Protein AF-A0AAV3PQD2-F1 (afdb_monomer_lite)

Secondary structure (DSSP, 8-state):
-HHHHHHHHHHHHHHHHHHHT---------S--TTTHHHHHHHHHHHHHHHHHHHHS-----GGGS-HHHHHHHHHHHHHHHHHHS-GGG-TT-TTHHHHHHHHHHHHHHHHSHHHHHHHHHHHHHHHHHHHHHHHHHHHHHHHHHHHHHHHHHHHHHHHHHHHHHHHHHHHHHHHHHHHHHHHTTTTTS------------------------THHHHHHHHHHHHHHHHHHHTT-

pLDDT: mean 72.26, std 17.94, range [28.7, 96.69]

Structure (mmCIF, N/CA/C/O backbone):
data_AF-A0AAV3PQD2-F1
#
_entry.id   AF-A0AAV3PQD2-F1
#
loop_
_atom_site.group_PDB
_atom_site.id
_atom_site.type_symbol
_atom_site.label_atom_id
_atom_site.label_alt_id
_atom_site.label_comp_id
_atom_site.label_asym_id
_atom_site.label_entity_id
_atom_site.label_seq_id
_atom_site.pdbx_PDB_ins_code
_atom_site.Cartn_x
_atom_site.Cartn_y
_atom_site.Cartn_z
_atom_site.occupancy
_atom_site.B_iso_or_equiv
_atom_site.auth_seq_id
_atom_site.auth_comp_id
_atom_site.auth_asym_id
_atom_site.auth_atom_id
_atom_site.pdbx_PDB_model_num
ATOM 1 N N . MET A 1 1 ? 13.365 30.297 -15.899 1.00 56.44 1 MET A N 1
ATOM 2 C CA . MET A 1 1 ? 12.906 30.822 -14.592 1.00 56.44 1 MET A CA 1
ATOM 3 C C . MET A 1 1 ? 13.585 32.139 -14.231 1.00 56.44 1 MET A C 1
ATOM 5 O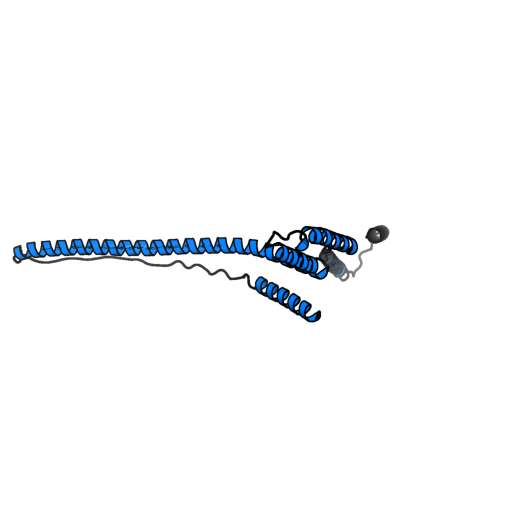 O . MET A 1 1 ? 12.873 33.121 -14.111 1.00 56.44 1 MET A O 1
ATOM 9 N N . PHE A 1 2 ? 14.922 32.224 -14.178 1.00 53.72 2 PHE A N 1
ATOM 10 C CA . PHE A 1 2 ? 15.634 33.485 -13.884 1.00 53.72 2 PHE A CA 1
ATOM 11 C C . PHE A 1 2 ? 15.267 34.664 -14.801 1.00 53.72 2 PHE A C 1
ATOM 13 O O . PHE A 1 2 ? 14.976 35.742 -14.301 1.00 53.72 2 PHE A O 1
ATOM 20 N N . PHE A 1 3 ? 15.185 34.457 -16.120 1.00 57.91 3 PHE A N 1
ATOM 21 C CA . PHE A 1 3 ? 14.785 35.520 -17.055 1.00 57.91 3 PHE A CA 1
ATOM 22 C C . PHE A 1 3 ? 13.376 36.072 -16.787 1.00 57.91 3 PHE A C 1
ATOM 24 O O . PHE A 1 3 ? 13.165 37.274 -16.886 1.00 57.91 3 PHE A O 1
ATOM 31 N N . GLN A 1 4 ? 12.432 35.219 -16.381 1.00 62.31 4 GLN A N 1
ATOM 32 C CA . GLN A 1 4 ? 11.058 35.640 -16.096 1.00 62.31 4 GLN A CA 1
ATOM 33 C C . GLN A 1 4 ? 10.975 36.458 -14.801 1.00 62.31 4 GLN A C 1
ATOM 35 O O . GLN A 1 4 ? 10.259 37.451 -14.744 1.00 62.31 4 GLN A O 1
ATOM 40 N N . ILE A 1 5 ? 11.754 36.069 -13.785 1.00 72.44 5 ILE A N 1
ATOM 41 C CA . ILE A 1 5 ? 11.857 36.792 -12.510 1.00 72.44 5 ILE A CA 1
ATOM 42 C C . ILE A 1 5 ? 12.497 38.164 -12.735 1.00 72.44 5 ILE A C 1
ATOM 44 O O . ILE A 1 5 ? 12.017 39.159 -12.204 1.00 72.44 5 ILE A O 1
ATOM 48 N N . VAL A 1 6 ? 13.539 38.238 -13.565 1.00 74.12 6 VAL A N 1
ATOM 49 C CA . VAL A 1 6 ? 14.201 39.505 -13.903 1.00 74.12 6 VAL A CA 1
ATOM 50 C C . VAL A 1 6 ? 13.244 40.440 -14.646 1.00 74.12 6 VAL A C 1
ATOM 52 O O . VAL A 1 6 ? 13.145 41.605 -14.280 1.00 74.12 6 VAL A O 1
ATOM 55 N N . LEU A 1 7 ? 12.475 39.938 -15.618 1.00 72.75 7 LEU A N 1
ATOM 56 C CA . LEU A 1 7 ? 11.465 40.740 -16.321 1.00 72.75 7 LEU A CA 1
ATOM 57 C C . LEU A 1 7 ? 10.339 41.219 -15.387 1.00 72.75 7 LEU A C 1
ATOM 59 O O . LEU A 1 7 ? 9.897 42.360 -15.502 1.00 72.75 7 LEU A O 1
ATOM 63 N N . TYR A 1 8 ? 9.918 40.386 -14.430 1.00 81.56 8 TYR A N 1
ATOM 64 C CA . TYR A 1 8 ? 8.916 40.758 -13.428 1.00 81.56 8 TYR A CA 1
ATOM 65 C C . TYR A 1 8 ? 9.428 41.841 -12.469 1.00 81.56 8 TYR A C 1
ATOM 67 O O . TYR A 1 8 ? 8.722 42.808 -12.199 1.00 81.56 8 TYR A O 1
ATOM 75 N N . LEU A 1 9 ? 10.676 41.727 -12.001 1.00 79.50 9 LEU A N 1
ATOM 76 C CA . LEU A 1 9 ? 11.299 42.736 -11.143 1.00 79.50 9 LEU A CA 1
ATOM 77 C C . LEU A 1 9 ? 11.510 44.064 -11.879 1.00 79.50 9 LEU A C 1
ATOM 79 O O . LEU A 1 9 ? 11.276 45.115 -11.292 1.00 79.50 9 LEU A O 1
ATOM 83 N N . ILE A 1 10 ? 11.888 44.026 -13.161 1.00 78.44 10 ILE A N 1
ATOM 84 C CA . ILE A 1 10 ? 12.008 45.232 -13.993 1.00 78.44 10 ILE A CA 1
ATOM 85 C C . ILE A 1 10 ? 10.647 45.927 -14.114 1.00 78.44 10 ILE A C 1
ATOM 87 O O . ILE A 1 10 ? 10.552 47.118 -13.832 1.00 78.44 10 ILE A O 1
ATOM 91 N N . SER A 1 11 ? 9.586 45.180 -14.436 1.00 81.69 11 SER A N 1
ATOM 92 C CA . SER A 1 11 ? 8.232 45.734 -14.563 1.00 81.69 11 SER A CA 1
ATOM 93 C C . SER A 1 11 ? 7.685 46.281 -13.235 1.00 81.69 11 SER A C 1
ATOM 95 O O . SER A 1 11 ? 7.037 47.326 -13.214 1.00 81.69 11 SER A O 1
ATOM 97 N N . LEU A 1 12 ? 7.993 45.626 -12.108 1.00 85.44 12 LEU A N 1
ATOM 98 C CA . LEU A 1 12 ? 7.600 46.082 -10.772 1.00 85.44 12 LEU A CA 1
ATOM 99 C C . LEU A 1 12 ? 8.305 47.390 -10.381 1.00 85.44 12 LEU A C 1
ATOM 101 O O . LEU A 1 12 ? 7.679 48.282 -9.812 1.00 85.44 12 LEU A O 1
ATOM 105 N N . VAL A 1 13 ? 9.592 47.526 -10.713 1.00 84.25 13 VAL A N 1
ATOM 106 C CA . VAL A 1 13 ? 10.350 48.768 -10.499 1.00 84.25 13 VAL A CA 1
ATOM 107 C C . VAL A 1 13 ? 9.799 49.897 -11.375 1.00 84.25 13 VAL A C 1
ATOM 109 O O . VAL A 1 13 ? 9.633 51.014 -10.889 1.00 84.25 13 VAL A O 1
ATOM 112 N N . GLU A 1 14 ? 9.439 49.608 -12.627 1.00 84.56 14 GLU A N 1
ATOM 113 C CA . GLU A 1 14 ? 8.806 50.569 -13.540 1.00 84.56 14 GLU A CA 1
ATOM 114 C C . GLU A 1 14 ? 7.453 51.065 -13.008 1.00 84.56 14 GLU A C 1
ATOM 116 O O . GLU A 1 14 ? 7.169 52.263 -13.043 1.00 84.56 14 GLU A O 1
ATOM 121 N N . LEU A 1 15 ? 6.651 50.168 -12.426 1.00 82.75 15 LEU A N 1
ATOM 122 C CA . LEU A 1 15 ? 5.374 50.508 -11.800 1.00 82.75 15 LEU A CA 1
ATOM 123 C C . LEU A 1 15 ? 5.553 51.385 -10.549 1.00 82.75 15 LEU A C 1
ATOM 125 O O . LEU A 1 15 ? 4.803 52.340 -10.358 1.00 82.75 15 LEU A O 1
ATOM 129 N N . ILE A 1 16 ? 6.555 51.100 -9.711 1.00 79.56 16 ILE A N 1
ATOM 130 C CA . ILE A 1 16 ? 6.868 51.902 -8.514 1.00 79.56 16 ILE A CA 1
ATOM 131 C C . ILE A 1 16 ? 7.339 53.310 -8.905 1.00 79.56 16 ILE A C 1
ATOM 133 O O . ILE A 1 16 ? 6.947 54.290 -8.265 1.00 79.56 16 ILE A O 1
ATOM 137 N N . LEU A 1 17 ? 8.136 53.432 -9.970 1.00 78.06 17 LEU A N 1
ATOM 138 C CA . LEU A 1 17 ? 8.574 54.726 -10.499 1.00 78.06 17 LEU A CA 1
ATOM 139 C C . LEU A 1 17 ? 7.401 55.523 -11.088 1.00 78.06 17 LEU A C 1
ATOM 141 O O . LEU A 1 17 ? 7.272 56.708 -10.792 1.00 78.06 17 LEU A O 1
ATOM 145 N N . LEU A 1 18 ? 6.491 54.869 -11.816 1.00 79.06 18 LEU A N 1
ATOM 146 C CA . LEU A 1 18 ? 5.250 55.479 -12.313 1.00 79.06 18 LEU A CA 1
ATOM 147 C C . LEU A 1 18 ? 4.332 55.966 -11.183 1.00 79.06 18 LEU A C 1
ATOM 149 O O . LEU A 1 18 ? 3.770 57.056 -11.274 1.00 79.06 18 LEU A O 1
ATOM 153 N N . LEU A 1 19 ? 4.209 55.194 -10.101 1.00 74.25 19 LEU A N 1
ATOM 154 C CA . LEU A 1 19 ? 3.443 55.584 -8.913 1.00 74.25 19 LEU A CA 1
ATOM 155 C C . LEU A 1 19 ? 4.103 56.734 -8.144 1.00 74.25 19 LEU A C 1
ATOM 157 O O . LEU A 1 19 ? 3.402 57.558 -7.565 1.00 74.25 19 LEU A O 1
ATOM 161 N N . SER A 1 20 ? 5.435 56.823 -8.177 1.00 73.94 20 SER A N 1
ATOM 162 C CA . SER A 1 20 ? 6.192 57.916 -7.553 1.00 73.94 20 SER A CA 1
ATOM 163 C C . SER A 1 20 ? 6.108 59.222 -8.353 1.00 73.94 20 SER A C 1
ATOM 165 O O . SER A 1 20 ? 6.226 60.293 -7.770 1.00 73.94 20 SER A O 1
ATOM 167 N N . SER A 1 21 ? 5.875 59.151 -9.670 1.00 69.50 21 SER A N 1
ATOM 168 C CA . SER A 1 21 ? 5.603 60.317 -10.529 1.00 69.50 21 SER A CA 1
ATOM 169 C C . SER A 1 21 ? 4.146 60.791 -10.484 1.00 69.50 21 SER A C 1
ATOM 171 O O . SER A 1 21 ? 3.825 61.828 -11.065 1.00 69.50 21 SER A O 1
ATOM 173 N N . LEU A 1 22 ? 3.256 60.067 -9.797 1.00 62.12 22 LEU A N 1
ATOM 174 C CA . LEU A 1 22 ? 1.883 60.503 -9.569 1.00 62.12 22 LEU A CA 1
ATOM 175 C C . LEU A 1 22 ? 1.857 61.511 -8.406 1.00 62.12 22 LEU A C 1
ATOM 177 O O . LEU A 1 22 ? 1.413 61.218 -7.296 1.00 62.12 22 LEU A O 1
ATOM 181 N N . GLU A 1 23 ? 2.377 62.712 -8.651 1.00 54.12 23 GLU A N 1
ATOM 182 C CA . GLU A 1 23 ? 2.260 63.825 -7.714 1.00 54.12 23 GLU A CA 1
ATOM 183 C C . GLU A 1 23 ? 0.774 64.127 -7.466 1.00 54.12 23 GLU A C 1
ATOM 185 O O . GLU A 1 23 ? 0.017 64.528 -8.355 1.00 54.12 23 GLU A O 1
ATOM 190 N N . PHE A 1 24 ? 0.348 63.901 -6.223 1.00 58.31 24 PHE A N 1
ATOM 191 C CA . PHE A 1 24 ? -0.981 64.211 -5.721 1.00 58.31 24 PHE A CA 1
ATOM 192 C C . PHE A 1 24 ? -1.139 65.735 -5.654 1.00 58.31 24 PHE A C 1
ATOM 194 O O . PHE A 1 24 ? -0.877 66.368 -4.631 1.00 58.31 24 PHE A O 1
ATOM 201 N N . THR A 1 25 ? -1.529 66.348 -6.771 1.00 46.97 25 THR A N 1
ATOM 202 C CA . THR A 1 25 ? -1.937 67.758 -6.779 1.00 46.97 25 THR A CA 1
ATOM 203 C C . THR A 1 25 ? -3.148 67.939 -5.850 1.00 46.97 25 THR A C 1
ATOM 205 O O . THR A 1 25 ? -4.051 67.094 -5.839 1.00 46.97 25 THR A O 1
ATOM 208 N N . PRO A 1 26 ? -3.201 69.003 -5.027 1.00 43.81 26 PRO A N 1
ATOM 209 C CA . PRO A 1 26 ? -4.305 69.202 -4.099 1.00 43.81 26 PRO A CA 1
ATOM 210 C C . PRO A 1 26 ? -5.558 69.602 -4.887 1.00 43.81 26 PRO A C 1
ATOM 212 O O . PRO A 1 26 ? -5.706 70.741 -5.326 1.00 43.81 26 PRO A O 1
ATOM 215 N N . TYR A 1 27 ? -6.463 68.644 -5.087 1.00 43.28 27 TYR A N 1
ATOM 216 C CA . TYR A 1 27 ? -7.743 68.871 -5.751 1.00 43.28 27 TYR A CA 1
ATOM 217 C C . TYR A 1 27 ? -8.776 69.467 -4.779 1.00 43.28 27 TYR A C 1
ATOM 219 O O . TYR A 1 27 ? -9.060 68.928 -3.709 1.00 43.28 27 TYR A O 1
ATOM 227 N N . ASN A 1 28 ? -9.324 70.604 -5.202 1.00 47.53 28 ASN A N 1
ATOM 228 C CA . ASN A 1 28 ? -10.331 71.443 -4.559 1.00 47.53 28 ASN A CA 1
ATOM 229 C C . ASN A 1 28 ? -11.705 70.724 -4.508 1.00 47.53 28 ASN A C 1
ATOM 231 O O . ASN A 1 28 ? -12.156 70.225 -5.542 1.00 47.53 28 ASN A O 1
ATOM 235 N N . PRO A 1 29 ? -12.390 70.620 -3.350 1.00 52.75 29 PRO A N 1
ATOM 236 C CA . PRO A 1 29 ? -13.576 69.782 -3.226 1.00 52.75 29 PRO A CA 1
ATOM 237 C C . PRO A 1 29 ? -14.839 70.515 -3.690 1.00 52.75 29 PRO A C 1
ATOM 239 O O . PRO A 1 29 ? -15.508 71.178 -2.902 1.00 52.75 29 PRO A O 1
ATOM 242 N N . VAL A 1 30 ? -15.234 70.322 -4.950 1.00 48.06 30 VAL A N 1
ATOM 243 C CA . VAL A 1 30 ? -16.611 70.592 -5.387 1.00 48.06 30 VAL A CA 1
ATOM 244 C C . VAL A 1 30 ? -17.153 69.375 -6.133 1.00 48.06 30 VAL A C 1
ATOM 246 O O . VAL A 1 30 ? -16.831 69.120 -7.284 1.00 48.06 30 VAL A O 1
ATOM 249 N N . SER A 1 31 ? -17.963 68.620 -5.385 1.00 50.72 31 SER A N 1
ATOM 250 C CA . SER A 1 31 ? -19.027 67.701 -5.807 1.00 50.72 31 SER A CA 1
ATOM 251 C C . SER A 1 31 ? -18.762 66.745 -6.982 1.00 50.72 31 SER A C 1
ATOM 253 O O . SER A 1 31 ? -18.757 67.147 -8.139 1.00 50.72 31 SER A O 1
ATOM 255 N N . THR A 1 32 ? -18.778 65.447 -6.634 1.00 48.75 32 THR A N 1
ATOM 256 C CA . THR A 1 32 ? -19.144 64.241 -7.423 1.00 48.75 32 THR A CA 1
ATOM 257 C C . THR A 1 32 ? -18.031 63.207 -7.665 1.00 48.75 32 THR A C 1
ATOM 259 O O . THR A 1 32 ? -17.618 62.942 -8.783 1.00 48.75 32 THR A O 1
ATOM 262 N N . THR A 1 33 ? -17.603 62.505 -6.607 1.00 45.41 33 THR A N 1
ATOM 263 C CA . THR A 1 33 ? -16.875 61.218 -6.728 1.00 45.41 33 THR A CA 1
ATOM 264 C C . THR A 1 33 ? -17.372 60.178 -5.717 1.00 45.41 33 THR A C 1
ATOM 266 O O . THR A 1 33 ? -16.603 59.476 -5.065 1.00 45.41 33 THR A O 1
ATOM 269 N N . SER A 1 34 ? -18.689 60.034 -5.575 1.00 48.66 34 SER A N 1
ATOM 270 C CA . SER A 1 34 ? -19.284 58.934 -4.797 1.00 48.66 34 SER A CA 1
ATOM 271 C C . SER A 1 34 ? -19.183 57.577 -5.516 1.00 48.66 34 SER A C 1
ATOM 273 O O . SER A 1 34 ? -19.322 56.546 -4.868 1.00 48.66 34 SER A O 1
ATOM 275 N N . SER A 1 35 ? -18.898 57.552 -6.828 1.00 49.16 35 SER A N 1
ATOM 276 C CA . SER A 1 35 ? -18.980 56.326 -7.643 1.00 49.16 35 SER A CA 1
ATOM 277 C C . SER A 1 35 ? -17.652 55.581 -7.871 1.00 49.16 35 SER A C 1
ATOM 279 O O . SER A 1 35 ? -17.678 54.398 -8.193 1.00 49.16 35 SER A O 1
ATOM 281 N N . LEU A 1 36 ? -16.486 56.217 -7.684 1.00 50.88 36 LEU A N 1
ATOM 282 C CA . LEU A 1 36 ? -15.174 55.582 -7.936 1.00 50.88 36 LEU A CA 1
ATOM 283 C C . LEU A 1 36 ? -14.575 54.878 -6.701 1.00 50.88 36 LEU A C 1
ATOM 285 O O . LEU A 1 36 ? -13.763 53.964 -6.839 1.00 50.88 36 LEU A O 1
ATOM 289 N N . LYS A 1 37 ? -14.997 55.255 -5.484 1.00 52.19 37 LYS A N 1
ATOM 290 C CA . LYS A 1 37 ? -14.484 54.671 -4.226 1.00 52.19 37 LYS A CA 1
ATOM 291 C C . LYS A 1 37 ? -14.918 53.218 -4.012 1.00 52.19 37 LYS A C 1
ATOM 293 O O . LYS A 1 37 ? -14.189 52.454 -3.386 1.00 52.19 37 LYS A O 1
ATOM 298 N N . LEU A 1 38 ? -16.061 52.821 -4.574 1.00 53.06 38 LEU A N 1
ATOM 299 C CA . LEU A 1 38 ? -16.546 51.439 -4.509 1.00 53.06 38 LEU A CA 1
ATOM 300 C C . LEU A 1 38 ? -15.800 50.519 -5.492 1.00 53.06 38 LEU A C 1
ATOM 302 O O . LEU A 1 38 ? -15.640 49.328 -5.225 1.00 53.06 38 LEU A O 1
ATOM 306 N N . HIS A 1 39 ? -15.281 51.078 -6.591 1.00 58.12 39 HIS A N 1
ATOM 307 C CA . HIS A 1 39 ? -14.505 50.332 -7.580 1.00 58.12 39 HIS A CA 1
ATOM 308 C C . HIS A 1 39 ? -13.098 49.996 -7.087 1.00 58.12 39 HIS A C 1
ATOM 310 O O . HIS A 1 39 ? -12.641 48.888 -7.312 1.00 58.12 39 HIS A O 1
ATOM 316 N N . HIS A 1 40 ? -12.410 50.887 -6.367 1.00 57.31 40 HIS A N 1
ATOM 317 C CA . HIS A 1 40 ? -11.038 50.585 -5.937 1.00 57.31 40 HIS A CA 1
ATOM 318 C C . HIS A 1 40 ? -10.980 49.452 -4.898 1.00 57.31 40 HIS A C 1
ATOM 320 O O . HIS A 1 40 ? -10.066 48.637 -4.937 1.00 57.31 40 HIS A O 1
ATOM 326 N N . SER A 1 41 ? -11.973 49.351 -4.004 1.00 65.50 41 SER A N 1
ATOM 327 C CA . SER A 1 41 ? -12.068 48.245 -3.037 1.00 65.50 41 SER A CA 1
ATOM 328 C C . SER A 1 41 ? -12.494 46.930 -3.695 1.00 65.50 41 SER A C 1
ATOM 330 O O . SER A 1 41 ? -11.914 45.891 -3.400 1.00 65.50 41 SER A O 1
ATOM 332 N N . THR A 1 42 ? -13.452 46.955 -4.627 1.00 72.69 42 THR A N 1
ATOM 333 C CA . THR A 1 42 ? -13.863 45.748 -5.367 1.00 72.69 42 THR A CA 1
ATOM 334 C C . THR A 1 42 ? -12.781 45.262 -6.325 1.00 72.69 42 THR A C 1
ATOM 336 O O . THR A 1 42 ? -12.549 44.061 -6.395 1.00 72.69 42 THR A O 1
ATOM 339 N N . LEU A 1 43 ? -12.067 46.166 -6.999 1.00 75.31 43 LEU A N 1
ATOM 340 C CA . LEU A 1 43 ? -10.912 45.840 -7.834 1.00 75.31 43 LEU A CA 1
ATOM 341 C C . LEU A 1 43 ? -9.733 45.346 -6.997 1.00 75.31 43 LEU A C 1
ATOM 343 O O . LEU A 1 43 ? -9.087 44.392 -7.404 1.00 75.31 43 LEU A O 1
ATOM 347 N N . PHE A 1 44 ? -9.479 45.925 -5.819 1.00 74.81 44 PHE A N 1
ATOM 348 C CA . PHE A 1 44 ? -8.457 45.426 -4.896 1.00 74.81 44 PHE A CA 1
ATOM 349 C C . PHE A 1 44 ? -8.806 44.033 -4.369 1.00 74.81 44 PHE A C 1
ATOM 351 O O . PHE A 1 44 ? -7.952 43.158 -4.374 1.00 74.81 44 PHE A O 1
ATOM 358 N N . ASN A 1 45 ? -10.065 43.787 -4.003 1.00 72.00 45 ASN A N 1
ATOM 359 C CA . ASN A 1 45 ? -10.526 42.469 -3.568 1.00 72.00 45 ASN A CA 1
ATOM 360 C C . ASN A 1 45 ? -10.524 41.450 -4.717 1.00 72.00 45 ASN A C 1
ATOM 362 O O . ASN A 1 45 ? -10.166 40.301 -4.494 1.00 72.00 45 ASN A O 1
ATOM 366 N N . MET A 1 46 ? -10.868 41.857 -5.944 1.00 78.81 46 MET A N 1
ATOM 367 C CA . MET A 1 46 ? -10.761 41.018 -7.146 1.00 78.81 46 MET A CA 1
ATOM 368 C C . MET A 1 46 ? -9.307 40.721 -7.508 1.00 78.81 46 MET A C 1
ATOM 370 O O . MET A 1 46 ? -8.988 39.593 -7.864 1.00 78.81 46 MET A O 1
ATOM 374 N N . LEU A 1 47 ? -8.416 41.706 -7.394 1.00 80.19 47 LEU A N 1
ATOM 375 C CA . LEU A 1 47 ? -6.987 41.540 -7.638 1.00 80.19 47 LEU A CA 1
ATOM 376 C C . LEU A 1 47 ? -6.353 40.660 -6.557 1.00 80.19 47 LEU A C 1
ATOM 378 O O . LEU A 1 47 ? -5.573 39.777 -6.878 1.00 80.19 47 LEU A O 1
ATOM 382 N N . PHE A 1 48 ? -6.737 40.839 -5.294 1.00 78.50 48 PHE A N 1
ATOM 383 C CA . PHE A 1 48 ? -6.315 40.000 -4.176 1.00 78.50 48 PHE A CA 1
ATOM 384 C C . PHE A 1 48 ? -6.867 38.571 -4.299 1.00 78.50 48 PHE A C 1
ATOM 386 O O . PHE A 1 48 ? -6.141 37.608 -4.076 1.00 78.50 48 PHE A O 1
ATOM 393 N N . ALA A 1 49 ? -8.118 38.406 -4.738 1.00 79.31 49 ALA A N 1
ATOM 394 C CA . ALA A 1 49 ? -8.696 37.102 -5.060 1.00 79.31 49 ALA A CA 1
ATOM 395 C C . ALA A 1 49 ? -7.962 36.432 -6.233 1.00 79.31 49 ALA A C 1
ATOM 397 O O . ALA A 1 49 ? -7.654 35.250 -6.174 1.00 79.31 49 ALA A O 1
ATOM 398 N N . LEU A 1 50 ? -7.613 37.178 -7.283 1.00 78.38 50 LEU A N 1
ATOM 399 C CA . LEU A 1 50 ? -6.838 36.643 -8.404 1.00 78.38 50 LEU A CA 1
ATOM 400 C C . LEU A 1 50 ? -5.400 36.292 -8.004 1.00 78.38 50 LEU A C 1
ATOM 402 O O . LEU A 1 50 ? -4.900 35.263 -8.443 1.00 78.38 50 LEU A O 1
ATOM 406 N N . MET A 1 51 ? -4.757 37.087 -7.145 1.00 75.75 51 MET A N 1
ATOM 407 C CA . MET A 1 51 ? -3.417 36.791 -6.626 1.00 75.75 51 MET A CA 1
ATOM 408 C C . MET A 1 51 ? -3.421 35.581 -5.688 1.00 75.75 51 MET A C 1
ATOM 410 O O . MET A 1 51 ? -2.561 34.721 -5.814 1.00 75.75 51 MET A O 1
ATOM 414 N N . THR A 1 52 ? -4.435 35.435 -4.830 1.00 73.88 52 THR A N 1
ATOM 415 C CA . THR A 1 52 ? -4.597 34.231 -3.992 1.00 73.88 52 THR A CA 1
ATOM 416 C C . THR A 1 52 ? -4.926 32.985 -4.815 1.00 73.88 52 THR A C 1
ATOM 418 O O . THR A 1 52 ? -4.441 31.903 -4.497 1.00 73.88 52 THR A O 1
ATOM 421 N N . ILE A 1 53 ? -5.689 33.116 -5.908 1.00 72.81 53 ILE A N 1
ATOM 422 C CA . ILE A 1 53 ? -5.920 32.017 -6.856 1.00 72.81 53 ILE A CA 1
ATOM 423 C C . ILE A 1 53 ? -4.620 31.649 -7.592 1.00 72.81 53 ILE A C 1
ATOM 425 O O . ILE A 1 53 ? -4.335 30.463 -7.738 1.00 72.81 53 ILE A O 1
ATOM 429 N N . LEU A 1 54 ? -3.808 32.625 -8.011 1.00 68.50 54 LEU A N 1
ATOM 430 C CA . LEU A 1 54 ? -2.509 32.382 -8.653 1.00 68.50 54 LEU A CA 1
ATOM 431 C C . LEU A 1 54 ? -1.493 31.738 -7.697 1.00 68.50 54 LEU A C 1
ATOM 433 O O . LEU A 1 54 ? -0.792 30.821 -8.116 1.00 68.50 54 LEU A O 1
ATOM 437 N N . ASP A 1 55 ? -1.474 32.131 -6.422 1.00 65.00 55 ASP A N 1
ATOM 438 C CA . ASP A 1 55 ? -0.674 31.469 -5.380 1.00 65.00 55 ASP A CA 1
ATOM 439 C C . ASP A 1 55 ? -1.200 30.054 -5.060 1.00 65.00 55 ASP A C 1
ATOM 441 O O . ASP A 1 55 ? -0.424 29.162 -4.730 1.00 65.00 55 ASP A O 1
ATOM 445 N N . SER A 1 56 ? -2.513 29.807 -5.200 1.00 62.56 56 SER A N 1
ATOM 446 C CA . SER A 1 56 ? -3.115 28.471 -5.032 1.00 62.56 56 SER A CA 1
ATOM 447 C C . SER A 1 56 ? -2.866 27.522 -6.209 1.00 62.56 56 SER A C 1
ATOM 449 O O . SER A 1 56 ? -3.057 26.312 -6.076 1.00 62.56 56 SER A O 1
ATOM 451 N N . MET A 1 57 ? -2.377 28.040 -7.341 1.00 58.38 57 MET A N 1
ATOM 452 C CA . MET A 1 57 ? -1.768 27.241 -8.409 1.00 58.38 57 MET A CA 1
ATOM 453 C C . MET A 1 57 ? -0.311 26.911 -8.070 1.00 58.38 57 MET A C 1
ATOM 455 O O . MET A 1 57 ? 0.567 26.939 -8.937 1.00 58.38 57 MET A O 1
ATOM 459 N N . ASP A 1 58 ? -0.077 26.605 -6.795 1.00 54.66 58 ASP A N 1
ATOM 460 C CA . ASP A 1 58 ? 1.173 26.113 -6.262 1.00 54.66 58 ASP A CA 1
ATOM 461 C C . ASP A 1 58 ? 1.612 24.960 -7.157 1.00 54.66 58 ASP A C 1
ATOM 463 O O . ASP A 1 58 ? 0.901 23.962 -7.343 1.00 54.66 58 ASP A O 1
ATOM 467 N N . SER A 1 59 ? 2.741 25.165 -7.831 1.00 58.81 59 SER A N 1
ATOM 468 C CA . SER A 1 59 ? 3.281 24.160 -8.717 1.00 58.81 59 SER A CA 1
ATOM 469 C C . SER A 1 59 ? 3.489 22.921 -7.861 1.00 58.81 59 SER A C 1
ATOM 471 O O . SER A 1 59 ? 4.339 22.921 -6.967 1.00 58.81 59 SER A O 1
ATOM 473 N N . GLU A 1 60 ? 2.733 21.856 -8.132 1.00 57.34 60 GLU A N 1
ATOM 474 C CA . GLU A 1 60 ? 3.193 20.514 -7.820 1.00 57.34 60 GLU A CA 1
ATOM 475 C C . GLU A 1 60 ? 4.527 20.423 -8.555 1.00 57.34 60 GLU A C 1
ATOM 477 O O . GLU A 1 60 ? 4.559 20.243 -9.774 1.00 57.34 60 GLU A O 1
ATOM 482 N N . VAL A 1 61 ? 5.622 20.711 -7.842 1.00 56.84 61 VAL A N 1
ATOM 483 C CA . VAL A 1 61 ? 6.975 20.591 -8.361 1.00 56.84 61 VAL A CA 1
ATOM 484 C C . VAL A 1 61 ? 7.034 19.157 -8.828 1.00 56.84 61 VAL A C 1
ATOM 486 O O . VAL A 1 61 ? 7.052 18.233 -8.016 1.00 56.84 61 VAL A O 1
ATOM 489 N N . ASP A 1 62 ? 6.938 18.948 -10.136 1.00 58.66 62 ASP A N 1
ATOM 490 C CA . ASP A 1 62 ? 7.057 17.621 -10.692 1.00 58.66 62 ASP A CA 1
ATOM 491 C C . ASP A 1 62 ? 8.508 17.243 -10.421 1.00 58.66 62 ASP A C 1
ATOM 493 O O . ASP A 1 62 ? 9.430 17.712 -11.085 1.00 58.66 62 ASP A O 1
ATOM 497 N N . HIS A 1 63 ? 8.729 16.454 -9.369 1.00 60.84 63 HIS A N 1
ATOM 498 C CA . HIS A 1 63 ? 10.060 16.028 -8.940 1.00 60.84 63 HIS A CA 1
ATOM 499 C C . HIS A 1 63 ? 10.762 15.244 -10.071 1.00 60.84 63 HIS A C 1
ATOM 501 O O . HIS A 1 63 ? 11.975 15.051 -10.049 1.00 60.84 63 HIS A O 1
ATOM 507 N N . TYR A 1 64 ? 10.005 14.856 -11.106 1.00 61.34 64 TYR A N 1
ATOM 508 C CA . TYR A 1 64 ? 10.469 14.292 -12.365 1.00 61.34 64 TYR A CA 1
ATOM 509 C C . TYR A 1 64 ? 10.869 15.328 -13.437 1.00 61.34 64 TYR A C 1
ATOM 511 O O . TYR A 1 64 ? 11.111 14.948 -14.576 1.00 61.34 64 TYR A O 1
ATOM 519 N N . LEU A 1 65 ? 10.969 16.626 -13.128 1.00 62.16 65 LEU A N 1
ATOM 520 C CA . LEU A 1 65 ? 11.524 17.647 -14.039 1.00 62.16 65 LEU A CA 1
ATOM 521 C C . LEU A 1 65 ? 13.057 17.592 -14.138 1.00 62.16 65 LEU A C 1
ATOM 523 O O . LEU A 1 65 ? 13.641 18.194 -15.042 1.00 62.16 65 LEU A O 1
ATOM 527 N N . VAL A 1 66 ? 13.723 16.846 -13.248 1.00 61.62 66 VAL A N 1
ATOM 528 C CA . VAL A 1 66 ? 15.123 16.440 -13.427 1.00 61.62 66 VAL A CA 1
ATOM 529 C C . VAL A 1 66 ? 15.182 15.542 -14.660 1.00 61.62 66 VAL A C 1
ATOM 531 O O . VAL A 1 66 ? 14.780 14.388 -14.576 1.00 61.62 66 VAL A O 1
ATOM 534 N N . SER A 1 67 ? 15.634 16.111 -15.788 1.00 70.44 67 SER A N 1
ATOM 535 C CA . SER A 1 67 ? 15.800 15.503 -17.120 1.00 70.44 67 SER A CA 1
ATOM 536 C C . SER A 1 67 ? 15.326 14.046 -17.188 1.00 70.44 67 SER A C 1
ATOM 538 O O . SER A 1 67 ? 16.072 13.135 -16.824 1.00 70.44 67 SER A O 1
ATOM 540 N N . ASP A 1 68 ? 14.085 13.822 -17.641 1.00 72.81 68 ASP A N 1
ATOM 541 C CA . ASP A 1 68 ? 13.441 12.496 -17.722 1.00 72.81 68 ASP A CA 1
ATOM 542 C C . ASP A 1 68 ? 14.359 11.427 -18.358 1.00 72.81 68 ASP A C 1
ATOM 544 O O . ASP A 1 68 ? 14.309 10.242 -18.014 1.00 72.81 68 ASP A O 1
ATOM 548 N N . LEU A 1 69 ? 15.256 11.864 -19.247 1.00 77.38 69 LEU A N 1
ATOM 549 C CA . LEU A 1 69 ? 16.273 11.047 -19.895 1.00 77.38 69 LEU A CA 1
ATOM 550 C C . LEU A 1 69 ? 17.328 10.492 -18.922 1.00 77.38 69 LEU A C 1
ATOM 552 O O . LEU A 1 69 ? 17.699 9.323 -19.023 1.00 77.38 69 LEU A O 1
ATOM 556 N N . ALA A 1 70 ? 17.796 11.297 -17.967 1.00 84.38 70 ALA A N 1
ATOM 557 C CA . ALA A 1 70 ? 18.776 10.882 -16.965 1.00 84.38 70 ALA A CA 1
ATOM 558 C C . ALA A 1 70 ? 18.187 9.828 -16.016 1.00 84.38 70 ALA A C 1
ATOM 560 O O . ALA A 1 70 ? 18.828 8.815 -15.731 1.00 84.38 70 ALA A O 1
ATOM 561 N N . VAL A 1 71 ? 16.934 10.017 -15.592 1.00 87.38 71 VAL A N 1
ATOM 562 C CA . VAL A 1 71 ? 16.234 9.059 -14.725 1.00 87.38 71 VAL A CA 1
ATOM 563 C C . VAL A 1 71 ? 15.951 7.752 -15.470 1.00 87.38 71 VAL A C 1
ATOM 565 O O . VAL A 1 71 ? 16.158 6.668 -14.927 1.00 87.38 71 VAL A O 1
ATOM 568 N N . TYR A 1 72 ? 15.543 7.828 -16.739 1.00 88.44 72 TYR A N 1
ATOM 569 C CA . TYR A 1 72 ? 15.355 6.648 -17.584 1.00 88.44 72 TYR A CA 1
ATOM 570 C C . TYR A 1 72 ? 16.657 5.855 -17.792 1.00 88.44 72 TYR A C 1
ATOM 572 O O . TYR A 1 72 ? 16.667 4.624 -17.670 1.00 88.44 72 TYR A O 1
ATOM 580 N N . ALA A 1 73 ? 17.763 6.549 -18.076 1.00 90.56 73 ALA A N 1
ATOM 581 C CA . ALA A 1 73 ? 19.076 5.932 -18.240 1.00 90.56 73 ALA A CA 1
ATOM 582 C C . ALA A 1 73 ? 19.540 5.252 -16.944 1.00 90.56 73 ALA A C 1
ATOM 584 O O . ALA A 1 73 ? 19.987 4.104 -16.977 1.00 90.56 73 ALA A O 1
ATOM 585 N N . TYR A 1 74 ? 19.356 5.915 -15.799 1.00 92.81 74 TYR A N 1
ATOM 586 C CA . TYR A 1 74 ? 19.662 5.353 -14.486 1.00 92.81 74 TYR A CA 1
ATOM 587 C C . TYR A 1 74 ? 18.866 4.071 -14.208 1.00 92.81 74 TYR A C 1
ATOM 589 O O . TYR A 1 74 ? 19.455 3.046 -13.868 1.00 92.81 74 TYR A O 1
ATOM 597 N N . ILE A 1 75 ? 17.549 4.083 -14.434 1.00 92.88 75 ILE A N 1
ATOM 598 C CA . ILE A 1 75 ? 16.679 2.913 -14.218 1.00 92.88 75 ILE A CA 1
ATOM 599 C C . ILE A 1 75 ? 17.060 1.757 -15.142 1.00 92.88 75 ILE A C 1
ATOM 601 O O . ILE A 1 75 ? 17.112 0.608 -14.710 1.00 92.88 75 ILE A O 1
ATOM 605 N N . THR A 1 76 ? 17.373 2.047 -16.404 1.00 94.25 76 THR A N 1
ATOM 606 C CA . THR A 1 76 ? 17.787 1.022 -17.370 1.00 94.25 76 THR A CA 1
ATOM 607 C C . THR A 1 76 ? 19.130 0.401 -16.984 1.00 94.25 76 THR A C 1
ATOM 609 O O . THR A 1 76 ? 19.296 -0.815 -17.079 1.00 94.25 76 THR A O 1
ATOM 612 N N . ASN A 1 77 ? 20.081 1.204 -16.508 1.00 96.00 77 ASN A N 1
ATOM 613 C CA . ASN A 1 77 ? 21.373 0.707 -16.035 1.00 96.00 77 ASN A CA 1
ATOM 614 C C . ASN A 1 77 ? 21.231 -0.109 -14.742 1.00 96.00 77 ASN A C 1
ATOM 616 O O . ASN A 1 77 ? 21.804 -1.194 -14.643 1.00 96.00 77 ASN A O 1
ATOM 620 N N . ALA A 1 78 ? 20.415 0.356 -13.793 1.00 95.88 78 ALA A N 1
ATOM 621 C CA . ALA A 1 78 ? 20.106 -0.377 -12.568 1.00 95.88 78 ALA A CA 1
ATOM 622 C C . ALA A 1 78 ? 19.429 -1.725 -12.871 1.00 95.88 78 ALA A C 1
ATOM 624 O O . ALA A 1 78 ? 19.819 -2.750 -12.310 1.00 95.88 78 ALA A O 1
ATOM 625 N N . TYR A 1 79 ? 18.479 -1.746 -13.812 1.00 96.19 79 TYR A N 1
ATOM 626 C CA . TYR A 1 79 ? 17.846 -2.975 -14.287 1.00 96.19 79 TYR A CA 1
ATOM 627 C C . TYR A 1 79 ? 18.863 -3.931 -14.907 1.00 96.19 79 TYR A C 1
ATOM 629 O O . TYR A 1 79 ? 18.886 -5.097 -14.532 1.00 96.19 79 TYR A O 1
ATOM 637 N N . LYS A 1 80 ? 19.747 -3.454 -15.792 1.00 95.94 80 LYS A N 1
ATOM 638 C CA . LYS A 1 80 ? 20.797 -4.289 -16.399 1.00 95.94 80 LYS A CA 1
ATOM 639 C C . LYS A 1 80 ? 21.724 -4.899 -15.347 1.00 95.94 80 LYS A C 1
ATOM 641 O O . LYS A 1 80 ? 21.979 -6.099 -15.401 1.00 95.94 80 LYS A O 1
ATOM 646 N N . SER A 1 81 ? 22.177 -4.111 -14.367 1.00 96.69 81 SER A N 1
ATOM 647 C CA . SER A 1 81 ? 23.004 -4.620 -13.261 1.00 96.69 81 SER A CA 1
ATOM 648 C C . SER A 1 81 ? 22.270 -5.712 -12.484 1.00 96.69 81 SER A C 1
ATOM 650 O O . SER A 1 81 ? 22.785 -6.814 -12.307 1.00 96.69 81 SER A O 1
ATOM 652 N N . LYS A 1 82 ? 21.019 -5.447 -12.089 1.00 95.12 82 LYS A N 1
ATOM 653 C CA . LYS A 1 82 ? 20.216 -6.398 -11.312 1.00 95.12 82 LYS A CA 1
ATOM 654 C C . LYS A 1 82 ? 19.829 -7.640 -12.107 1.00 95.12 82 LYS A C 1
ATOM 656 O O . LYS A 1 82 ? 19.809 -8.727 -11.541 1.00 95.12 82 LYS A O 1
ATOM 661 N N . ALA A 1 83 ? 19.575 -7.507 -13.404 1.00 94.81 83 ALA A N 1
ATOM 662 C CA . ALA A 1 83 ? 19.274 -8.622 -14.289 1.00 94.81 83 ALA A CA 1
ATOM 663 C C . ALA A 1 83 ? 20.483 -9.551 -14.418 1.00 94.81 83 ALA A C 1
ATOM 665 O O . ALA A 1 83 ? 20.320 -10.763 -14.361 1.00 94.81 83 ALA A O 1
ATOM 666 N N . LEU A 1 84 ? 21.696 -8.996 -14.511 1.00 94.12 84 LEU A N 1
ATOM 667 C CA . LEU A 1 84 ? 22.931 -9.780 -14.523 1.00 94.12 84 LEU A CA 1
ATOM 668 C C . LEU A 1 84 ? 23.217 -10.467 -13.187 1.00 94.12 84 LEU A C 1
ATOM 670 O O . LEU A 1 84 ? 23.826 -11.534 -13.197 1.00 94.12 84 LEU A O 1
ATOM 674 N N . GLU A 1 85 ? 22.831 -9.863 -12.062 1.00 91.75 85 GLU A N 1
ATOM 675 C CA . GLU A 1 85 ? 22.980 -10.444 -10.723 1.00 91.75 85 GLU A CA 1
ATOM 676 C C . GLU A 1 85 ? 21.962 -11.559 -10.457 1.00 91.75 85 GLU A C 1
ATOM 678 O O . GLU A 1 85 ? 22.315 -12.564 -9.841 1.00 91.75 85 GLU A O 1
ATOM 683 N N . LEU A 1 86 ? 20.707 -11.364 -10.875 1.00 93.06 86 LEU A N 1
ATOM 684 C CA . LEU A 1 86 ? 19.554 -12.228 -10.584 1.00 93.06 86 LEU A CA 1
ATOM 685 C C . LEU A 1 86 ? 19.198 -13.182 -11.734 1.00 93.06 86 LEU A C 1
ATOM 687 O O . LEU A 1 86 ? 18.148 -13.818 -11.689 1.00 93.06 86 LEU A O 1
ATOM 691 N N . HIS A 1 87 ? 20.040 -13.285 -12.765 1.00 92.56 87 HIS A N 1
ATOM 692 C CA . HIS A 1 87 ? 19.765 -14.158 -13.901 1.00 92.56 87 HIS A CA 1
ATOM 693 C C . HIS A 1 87 ? 19.707 -15.632 -13.456 1.00 92.56 87 HIS A C 1
ATOM 695 O O . HIS A 1 87 ? 20.633 -16.083 -12.771 1.00 92.56 87 HIS A O 1
ATOM 701 N N . PRO A 1 88 ? 18.688 -16.408 -13.872 1.00 92.69 88 PRO A N 1
ATOM 702 C CA . PRO A 1 88 ? 18.549 -17.810 -13.470 1.00 92.69 88 PRO A CA 1
ATOM 703 C C . PRO A 1 88 ? 19.751 -18.677 -13.885 1.00 92.69 88 PRO A C 1
ATOM 705 O O . PRO A 1 88 ? 20.157 -19.544 -13.123 1.00 92.69 88 PRO A O 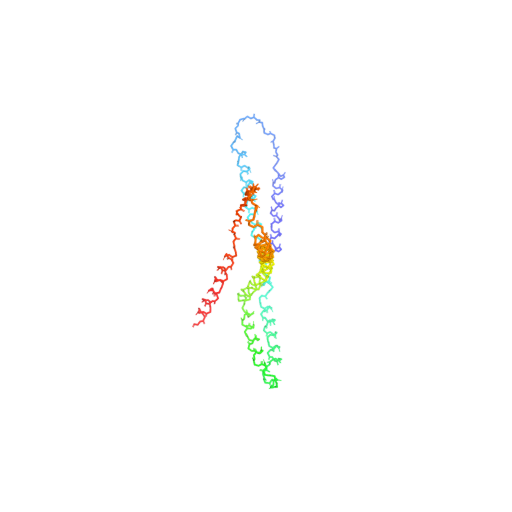1
ATOM 708 N N . ASP A 1 89 ? 20.391 -18.375 -15.022 1.00 93.25 89 ASP A N 1
ATOM 709 C CA . ASP A 1 89 ? 2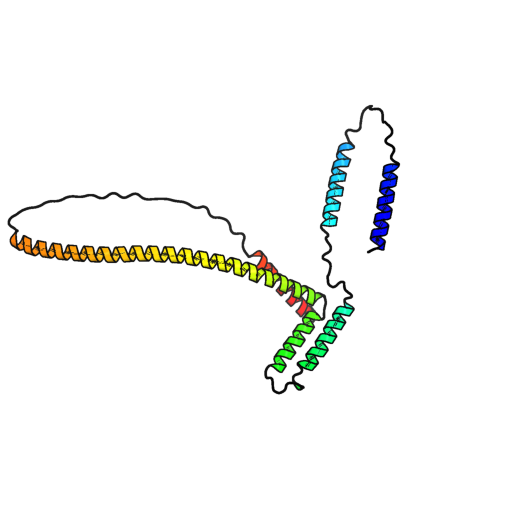1.608 -19.069 -15.500 1.00 93.25 89 ASP A CA 1
ATOM 710 C C . ASP A 1 89 ? 22.792 -18.979 -14.521 1.00 93.25 89 ASP A C 1
ATOM 712 O O . ASP A 1 89 ? 23.548 -19.927 -14.350 1.00 93.25 89 ASP A O 1
ATOM 716 N N . LYS A 1 90 ? 22.936 -17.852 -13.810 1.00 90.88 90 LYS A N 1
ATOM 717 C CA . LYS A 1 90 ? 24.025 -17.664 -12.837 1.00 90.88 90 LYS A CA 1
ATOM 718 C C . LYS A 1 90 ? 23.688 -18.197 -11.445 1.00 90.88 90 LYS A C 1
ATOM 720 O O . LYS A 1 90 ? 24.567 -18.248 -10.588 1.00 90.88 90 LYS A O 1
ATOM 725 N N . ARG A 1 91 ? 22.424 -18.556 -11.195 1.00 88.00 91 ARG A N 1
ATOM 726 C CA . ARG A 1 91 ? 21.928 -19.047 -9.899 1.00 88.00 91 ARG A CA 1
ATOM 727 C C . ARG A 1 91 ? 21.139 -20.354 -10.055 1.00 88.00 91 ARG A C 1
ATOM 729 O O . ARG A 1 91 ? 19.991 -20.413 -9.618 1.00 88.00 91 ARG A O 1
ATOM 736 N N . PRO A 1 92 ? 21.740 -21.417 -10.617 1.00 85.94 92 PRO A N 1
ATOM 737 C CA . PRO A 1 92 ? 21.039 -22.682 -10.842 1.00 85.94 92 PRO A CA 1
ATOM 738 C C . PRO A 1 92 ? 20.607 -23.382 -9.540 1.00 85.94 92 PRO A C 1
ATOM 740 O O . PRO A 1 92 ? 19.688 -24.191 -9.558 1.00 85.94 92 PRO A O 1
ATOM 743 N N . ASN A 1 93 ? 21.237 -23.053 -8.406 1.00 88.25 93 ASN A N 1
ATOM 744 C CA . ASN A 1 93 ? 20.964 -23.675 -7.105 1.00 88.25 93 ASN A CA 1
ATOM 745 C C . ASN A 1 93 ? 19.847 -22.982 -6.298 1.00 88.25 93 ASN A C 1
ATOM 747 O O . ASN A 1 93 ? 19.470 -23.489 -5.244 1.00 88.25 93 ASN A O 1
ATOM 751 N N . ASP A 1 94 ? 19.348 -21.818 -6.736 1.00 89.75 94 ASP A N 1
ATOM 752 C CA . ASP A 1 94 ? 18.303 -21.075 -6.019 1.00 89.75 94 ASP A CA 1
ATOM 753 C C . ASP A 1 94 ? 16.924 -21.324 -6.664 1.00 89.75 94 ASP A C 1
ATOM 755 O O . ASP A 1 94 ? 16.675 -20.846 -7.776 1.00 89.75 94 ASP A O 1
ATOM 759 N N . PRO A 1 95 ? 15.989 -22.012 -5.978 1.00 89.50 95 PRO A N 1
ATOM 760 C CA . PRO A 1 95 ? 14.650 -22.272 -6.510 1.00 89.50 95 PRO A CA 1
ATOM 761 C C . PRO A 1 95 ? 13.823 -20.989 -6.704 1.00 89.50 95 PRO A C 1
ATOM 763 O O . PRO A 1 95 ? 12.870 -20.981 -7.481 1.00 89.50 95 PRO A O 1
ATOM 766 N N . ASN A 1 96 ? 14.187 -19.884 -6.042 1.00 90.56 96 ASN A N 1
ATOM 767 C CA . ASN A 1 96 ? 13.498 -18.600 -6.167 1.00 90.56 96 ASN A CA 1
ATOM 768 C C . ASN A 1 96 ? 14.084 -17.696 -7.262 1.00 90.56 96 ASN A C 1
ATOM 770 O O . ASN A 1 96 ? 13.535 -16.617 -7.506 1.00 90.56 96 ASN A O 1
ATOM 774 N N . ALA A 1 97 ? 15.167 -18.097 -7.939 1.00 90.94 97 ALA A N 1
ATOM 775 C CA . ALA A 1 97 ? 15.846 -17.260 -8.932 1.00 90.94 97 ALA A CA 1
ATOM 776 C C . ALA A 1 97 ? 14.895 -16.792 -10.045 1.00 90.94 97 ALA A C 1
ATOM 778 O O . ALA A 1 97 ? 14.850 -15.605 -10.373 1.00 90.94 97 ALA A O 1
ATOM 779 N N . HIS A 1 98 ? 14.064 -17.702 -10.562 1.00 91.06 98 HIS A N 1
ATOM 780 C CA . HIS A 1 98 ? 13.085 -17.384 -11.599 1.00 91.06 98 HIS A CA 1
ATOM 781 C C . HIS A 1 98 ? 12.030 -16.376 -11.115 1.00 91.06 98 HIS A C 1
ATOM 783 O O . HIS A 1 98 ? 11.782 -15.370 -11.777 1.00 91.06 98 HIS A O 1
ATOM 789 N N . GLY A 1 99 ? 11.457 -16.591 -9.925 1.00 93.06 99 GLY A N 1
ATOM 790 C CA . GLY A 1 99 ? 10.452 -15.689 -9.352 1.00 93.06 99 GLY A CA 1
ATOM 791 C C . GLY A 1 99 ? 11.013 -14.300 -9.029 1.00 93.06 99 GLY A C 1
ATOM 792 O O . GLY A 1 99 ? 10.348 -13.287 -9.240 1.00 93.06 99 GLY A O 1
ATOM 793 N N . ASN A 1 100 ? 12.262 -14.226 -8.569 1.00 91.69 100 ASN A N 1
ATOM 794 C CA . ASN A 1 100 ? 12.943 -12.956 -8.321 1.00 91.69 100 ASN A CA 1
ATOM 795 C C . ASN A 1 100 ? 13.220 -12.191 -9.623 1.00 91.69 100 ASN A C 1
ATOM 797 O O . ASN A 1 100 ? 13.044 -10.972 -9.666 1.00 91.69 100 ASN A O 1
ATOM 801 N N . PHE A 1 101 ? 13.585 -12.895 -10.697 1.00 94.19 101 PHE A N 1
ATOM 802 C CA . PHE A 1 101 ? 13.782 -12.292 -12.013 1.00 94.19 101 PHE A CA 1
ATOM 803 C C . PHE A 1 101 ? 12.468 -11.774 -12.622 1.00 94.19 101 PHE A C 1
ATOM 805 O O . PHE A 1 101 ? 12.427 -10.656 -13.134 1.00 94.19 101 PHE A O 1
ATOM 812 N N . GLN A 1 102 ? 11.369 -12.521 -12.477 1.00 93.31 102 GLN A N 1
ATOM 813 C CA . GLN A 1 102 ? 10.035 -12.058 -12.876 1.00 93.31 102 GLN A CA 1
ATOM 814 C C . GLN A 1 102 ? 9.615 -10.788 -12.119 1.00 93.31 102 GLN A C 1
ATOM 816 O O . GLN A 1 102 ? 9.152 -9.825 -12.728 1.00 93.31 102 GLN A O 1
ATOM 821 N N . LYS A 1 103 ? 9.835 -10.736 -10.796 1.00 93.88 103 LYS A N 1
ATOM 822 C CA . LYS A 1 103 ? 9.568 -9.529 -9.989 1.00 93.88 103 LYS A CA 1
ATOM 823 C C . LYS A 1 103 ? 10.404 -8.335 -10.448 1.00 93.88 103 LYS A C 1
ATOM 825 O O . LYS A 1 103 ? 9.897 -7.213 -10.484 1.00 93.88 103 LYS A O 1
ATOM 830 N N . LEU A 1 104 ? 11.670 -8.566 -10.804 1.00 93.81 104 LEU A N 1
ATOM 831 C CA . LEU A 1 104 ? 12.549 -7.529 -11.343 1.00 93.81 104 LEU A CA 1
ATOM 832 C C . LEU A 1 104 ? 12.014 -6.980 -12.675 1.00 93.81 104 LEU A C 1
ATOM 834 O O . LEU A 1 104 ? 11.975 -5.763 -12.849 1.00 93.81 104 LEU A O 1
ATOM 838 N N . MET A 1 105 ? 11.578 -7.855 -13.587 1.00 92.44 105 MET A N 1
ATOM 839 C CA . MET A 1 105 ? 10.966 -7.460 -14.862 1.00 92.44 105 MET A CA 1
ATOM 840 C C . MET A 1 105 ? 9.698 -6.628 -14.653 1.00 92.44 105 MET A C 1
ATOM 842 O O . MET A 1 105 ? 9.621 -5.510 -15.159 1.00 92.44 105 MET A O 1
ATOM 846 N N . ALA A 1 106 ? 8.765 -7.108 -13.829 1.00 91.44 106 ALA A N 1
ATOM 847 C CA . ALA A 1 106 ? 7.534 -6.382 -13.519 1.00 91.44 106 ALA A CA 1
ATOM 848 C C . ALA A 1 106 ? 7.818 -5.001 -12.896 1.00 91.44 106 ALA A C 1
ATOM 850 O O . ALA A 1 106 ? 7.206 -3.997 -13.260 1.00 91.44 106 ALA A O 1
ATOM 851 N N . SER A 1 107 ? 8.801 -4.923 -11.993 1.00 91.31 107 SER A N 1
ATOM 852 C CA . SER A 1 107 ? 9.217 -3.653 -11.384 1.00 91.31 107 SER A CA 1
ATOM 853 C C . SER A 1 107 ? 9.791 -2.686 -12.424 1.00 91.31 107 SER A C 1
ATOM 855 O O . SER A 1 107 ? 9.495 -1.492 -12.392 1.00 91.31 107 SER A O 1
ATOM 857 N N . TYR A 1 108 ? 10.591 -3.186 -13.370 1.00 93.50 108 TYR A N 1
ATOM 858 C CA . TYR A 1 108 ? 11.137 -2.371 -14.454 1.00 93.50 108 TYR A CA 1
ATOM 859 C C . TYR A 1 108 ? 10.038 -1.810 -15.359 1.00 93.50 108 TYR A C 1
ATOM 861 O O . TYR A 1 108 ? 10.075 -0.625 -15.676 1.00 93.50 108 TYR A O 1
ATOM 869 N N . GLU A 1 109 ? 9.037 -2.608 -15.729 1.00 89.94 109 GLU A N 1
ATOM 870 C CA . GLU A 1 109 ? 7.918 -2.163 -16.571 1.00 89.94 109 GLU A CA 1
ATOM 871 C C . GLU A 1 109 ? 7.146 -0.993 -15.953 1.00 89.94 109 GLU A C 1
ATOM 873 O O . GLU A 1 109 ? 6.855 -0.009 -16.640 1.00 89.94 109 GLU A O 1
ATOM 878 N N . VAL A 1 110 ? 6.889 -1.054 -14.642 1.00 90.06 110 VAL A N 1
ATOM 879 C CA . VAL A 1 110 ? 6.232 0.028 -13.895 1.00 90.06 110 VAL A CA 1
ATOM 880 C C . VAL A 1 110 ? 7.108 1.282 -13.852 1.00 90.06 110 VAL A C 1
ATOM 882 O O . VAL A 1 110 ? 6.610 2.392 -14.053 1.00 90.06 110 VAL A O 1
ATOM 885 N N . LEU A 1 111 ? 8.416 1.130 -13.630 1.00 88.31 111 LEU A N 1
ATOM 886 C CA . LEU A 1 111 ? 9.343 2.256 -13.484 1.00 88.31 111 LEU A CA 1
ATOM 887 C C . LEU A 1 111 ? 9.808 2.857 -14.819 1.00 88.31 111 LEU A C 1
ATOM 889 O O . LEU A 1 111 ? 10.305 3.988 -14.827 1.00 88.31 111 LEU A O 1
ATOM 893 N N . LYS A 1 112 ? 9.652 2.139 -15.938 1.00 88.06 112 LYS A N 1
ATOM 894 C CA . LYS A 1 112 ? 10.137 2.532 -17.270 1.00 88.06 112 LYS A CA 1
ATOM 895 C C . LYS A 1 112 ? 9.497 3.823 -17.771 1.00 88.06 112 LYS A C 1
ATOM 897 O O . LYS A 1 112 ? 10.202 4.693 -18.280 1.00 88.06 112 LYS A O 1
ATOM 902 N N . TYR A 1 113 ? 8.179 3.957 -17.632 1.00 87.94 113 TYR A N 1
ATOM 903 C CA . TYR A 1 113 ? 7.437 5.116 -18.127 1.00 87.94 113 TYR A CA 1
ATOM 904 C C . TYR A 1 113 ? 7.103 6.088 -16.991 1.00 87.94 113 TYR A C 1
ATOM 906 O O . TYR A 1 113 ? 6.699 5.691 -15.901 1.00 87.94 113 TYR A O 1
ATOM 914 N N . LYS A 1 114 ? 7.216 7.394 -17.259 1.00 86.31 114 LYS A N 1
ATOM 915 C CA . LYS A 1 114 ? 6.919 8.452 -16.276 1.00 86.31 114 LYS A CA 1
ATOM 916 C C . LYS A 1 114 ? 5.496 8.356 -15.713 1.00 86.31 114 LYS A C 1
ATOM 918 O O . LYS A 1 114 ? 5.301 8.464 -14.508 1.00 86.31 114 LYS A O 1
ATOM 923 N N . LYS A 1 115 ? 4.510 8.102 -16.582 1.00 86.19 115 LYS A N 1
ATOM 924 C CA . LYS A 1 115 ? 3.092 7.994 -16.198 1.00 86.19 115 LYS A CA 1
ATOM 925 C C . LYS A 1 115 ? 2.839 6.848 -15.216 1.00 86.19 115 LYS A C 1
ATOM 927 O O . LYS A 1 115 ? 2.208 7.060 -14.187 1.00 86.19 115 LYS A O 1
ATOM 932 N N . THR A 1 116 ? 3.370 5.659 -15.510 1.00 85.81 116 THR A N 1
ATOM 933 C CA . THR A 1 116 ? 3.194 4.471 -14.661 1.00 85.81 116 THR A CA 1
ATOM 934 C C . THR A 1 116 ? 3.919 4.629 -13.329 1.00 85.81 116 THR A C 1
ATOM 936 O O . THR A 1 116 ? 3.377 4.258 -12.290 1.00 85.81 116 THR A O 1
ATOM 939 N N . ARG A 1 117 ? 5.090 5.276 -13.330 1.00 87.06 117 ARG A N 1
ATOM 940 C CA . ARG A 1 117 ? 5.818 5.621 -12.107 1.00 87.06 117 ARG A CA 1
ATOM 941 C C . ARG A 1 117 ? 5.029 6.581 -11.214 1.00 87.06 117 ARG A C 1
ATOM 943 O O . ARG A 1 117 ? 4.842 6.272 -10.044 1.00 87.06 117 ARG A O 1
ATOM 950 N N . LYS A 1 118 ? 4.480 7.669 -11.774 1.00 87.12 118 LYS A N 1
ATOM 951 C CA . LYS A 1 118 ? 3.630 8.610 -11.019 1.00 87.12 118 LYS A CA 1
ATOM 952 C C . LYS A 1 118 ? 2.419 7.895 -10.409 1.00 87.12 118 LYS A C 1
ATOM 954 O O . LYS A 1 118 ? 2.184 8.016 -9.213 1.00 87.12 118 LYS A O 1
ATOM 959 N N . SER A 1 119 ? 1.720 7.065 -11.190 1.00 86.25 119 SER A N 1
ATOM 960 C CA . SER A 1 119 ? 0.580 6.294 -10.667 1.00 86.25 119 SER A CA 1
ATOM 961 C C . SER A 1 119 ? 0.968 5.304 -9.562 1.00 86.25 119 SER A C 1
ATOM 963 O O . SER A 1 119 ? 0.190 5.058 -8.642 1.00 86.25 119 SER A O 1
ATOM 965 N N . PHE A 1 120 ? 2.179 4.745 -9.624 1.00 87.50 120 PHE A N 1
ATOM 966 C CA . PHE A 1 120 ? 2.689 3.852 -8.591 1.00 87.50 120 PHE A CA 1
ATOM 967 C C . PHE A 1 120 ? 3.016 4.613 -7.300 1.00 87.50 120 PHE A C 1
ATOM 969 O O . PHE A 1 120 ? 2.642 4.169 -6.216 1.00 87.50 120 PHE A O 1
ATOM 976 N N . ASP A 1 121 ? 3.631 5.791 -7.401 1.00 88.38 121 ASP A N 1
ATOM 977 C CA . ASP A 1 121 ? 3.890 6.652 -6.242 1.00 88.38 121 ASP A CA 1
ATOM 978 C C . ASP A 1 121 ? 2.591 7.126 -5.580 1.00 88.38 121 ASP A C 1
ATOM 980 O O . ASP A 1 121 ? 2.486 7.155 -4.348 1.00 88.38 121 ASP A O 1
ATOM 984 N N . ASP A 1 122 ? 1.575 7.431 -6.392 1.00 86.94 122 ASP A N 1
ATOM 985 C CA . ASP A 1 122 ? 0.228 7.757 -5.928 1.00 86.94 122 ASP A CA 1
ATOM 986 C C . ASP A 1 122 ? -0.386 6.600 -5.137 1.00 86.94 122 ASP A C 1
ATOM 988 O O . ASP A 1 122 ? -0.868 6.792 -4.016 1.00 86.94 122 ASP A O 1
ATOM 992 N N . LEU A 1 123 ? -0.290 5.377 -5.664 1.00 86.38 123 LEU A N 1
ATOM 993 C CA . LEU A 1 123 ? -0.735 4.173 -4.967 1.00 86.38 123 LEU A CA 1
ATOM 994 C C . LEU A 1 123 ? 0.001 3.989 -3.629 1.00 86.38 123 LEU A C 1
ATOM 996 O O . LEU A 1 123 ? -0.624 3.677 -2.614 1.00 86.38 123 LEU A O 1
ATOM 1000 N N . LEU A 1 124 ? 1.317 4.218 -3.589 1.00 87.44 124 LEU A N 1
ATOM 1001 C CA . LEU A 1 124 ? 2.102 4.130 -2.354 1.00 87.44 124 LEU A CA 1
ATOM 1002 C C . LEU A 1 124 ? 1.712 5.200 -1.328 1.00 87.44 124 LEU A C 1
ATOM 1004 O O . LEU A 1 124 ? 1.733 4.937 -0.123 1.00 87.44 124 LEU A O 1
ATOM 1008 N N . ARG A 1 125 ? 1.363 6.414 -1.766 1.00 85.50 125 ARG A N 1
ATOM 1009 C CA . ARG A 1 125 ? 0.838 7.467 -0.883 1.00 85.50 125 ARG A CA 1
ATOM 1010 C C . ARG A 1 125 ? -0.486 7.034 -0.255 1.00 85.50 125 ARG A C 1
ATOM 1012 O O . ARG A 1 125 ? -0.618 7.088 0.967 1.00 85.50 125 ARG A O 1
ATOM 1019 N N . VAL A 1 126 ? -1.417 6.533 -1.065 1.00 84.31 126 VAL A N 1
ATOM 1020 C CA . VAL A 1 126 ? -2.726 6.060 -0.590 1.00 84.31 126 VAL A CA 1
ATOM 1021 C C . VAL A 1 126 ? -2.570 4.883 0.372 1.00 84.31 126 VAL A C 1
ATOM 1023 O O . VAL A 1 126 ? -3.128 4.900 1.468 1.00 84.31 126 VAL A O 1
ATOM 1026 N N . LYS A 1 127 ? -1.739 3.893 0.025 1.00 82.44 127 LYS A N 1
ATOM 1027 C CA . LYS A 1 127 ? -1.491 2.713 0.868 1.00 82.44 127 LYS A CA 1
ATOM 1028 C C . LYS A 1 127 ? -0.926 3.081 2.243 1.00 82.44 127 LYS A C 1
ATOM 1030 O O . LYS A 1 127 ? -1.329 2.494 3.247 1.00 82.44 127 LYS A O 1
ATOM 1035 N N . ARG A 1 128 ? -0.032 4.075 2.308 1.00 79.38 128 ARG A N 1
ATOM 1036 C CA . ARG A 1 128 ? 0.497 4.603 3.578 1.00 79.38 128 ARG A CA 1
ATOM 1037 C C . ARG A 1 128 ? -0.592 5.269 4.420 1.00 79.38 128 ARG A C 1
ATOM 1039 O O . ARG A 1 128 ? -0.670 4.995 5.615 1.00 79.38 128 ARG A O 1
ATOM 1046 N N . GLY A 1 129 ? -1.453 6.079 3.801 1.00 77.75 129 GLY A N 1
ATOM 1047 C CA . GLY A 1 129 ? -2.596 6.695 4.484 1.00 77.75 129 GLY A CA 1
ATOM 1048 C C . GLY A 1 129 ? -3.572 5.658 5.044 1.00 77.75 129 GLY A C 1
ATOM 1049 O O . GLY A 1 129 ? -3.992 5.754 6.195 1.00 77.75 129 GLY A O 1
ATOM 1050 N N . LYS A 1 130 ? -3.860 4.600 4.277 1.00 71.00 130 LYS A N 1
ATOM 1051 C CA . LYS A 1 130 ? -4.720 3.495 4.716 1.00 71.00 130 LYS A CA 1
ATOM 1052 C C . LYS A 1 130 ? -4.209 2.784 5.950 1.00 71.00 130 LYS A C 1
ATOM 1054 O O . LYS A 1 130 ? -4.979 2.608 6.881 1.00 71.00 130 LYS A O 1
ATOM 1059 N N . PHE A 1 131 ? -2.936 2.400 5.970 1.00 71.81 131 PHE A N 1
ATOM 1060 C CA . PHE A 1 131 ? -2.364 1.701 7.120 1.00 71.81 131 PHE A CA 1
ATOM 1061 C C . PHE A 1 131 ? -2.490 2.540 8.402 1.00 71.81 131 PHE A C 1
ATOM 1063 O O . PHE A 1 131 ? -2.846 2.028 9.461 1.00 71.81 131 PHE A O 1
ATOM 1070 N N . GLN A 1 132 ? -2.289 3.857 8.292 1.00 67.81 132 GLN A N 1
ATOM 1071 C CA . GLN A 1 132 ? -2.463 4.777 9.416 1.00 67.81 132 GLN A CA 1
ATOM 1072 C C . GLN A 1 132 ? -3.928 4.893 9.859 1.00 67.81 132 GLN A C 1
ATOM 1074 O O . GLN A 1 132 ? -4.215 4.851 11.056 1.00 67.81 132 GLN A O 1
ATOM 1079 N N . CYS A 1 133 ? -4.867 5.021 8.921 1.00 71.19 133 CYS A N 1
ATOM 1080 C CA . CYS A 1 133 ? -6.293 5.115 9.234 1.00 71.19 133 CYS A CA 1
ATOM 1081 C C . CYS A 1 133 ? -6.871 3.795 9.764 1.00 71.19 133 CYS A C 1
ATOM 1083 O O . CYS A 1 133 ? -7.654 3.819 10.711 1.00 71.19 133 CYS A O 1
ATOM 1085 N N . GLN A 1 134 ? -6.451 2.656 9.213 1.00 68.31 134 GLN A N 1
ATOM 1086 C CA . GLN A 1 134 ? -6.822 1.321 9.683 1.00 68.31 134 GLN A CA 1
ATOM 1087 C C . GLN A 1 134 ? -6.314 1.089 11.101 1.00 68.31 134 GLN A C 1
ATOM 1089 O O . GLN A 1 134 ? -7.111 0.746 11.960 1.00 68.31 134 GLN A O 1
ATOM 1094 N N . SER A 1 135 ? -5.052 1.412 11.403 1.00 72.25 135 SER A N 1
ATOM 1095 C CA . SER A 1 135 ? -4.535 1.338 12.778 1.00 72.25 135 SER A CA 1
ATOM 1096 C C . SER A 1 135 ? -5.362 2.190 13.757 1.00 72.25 135 SER A C 1
ATOM 1098 O O . SER A 1 135 ? -5.682 1.750 14.864 1.00 72.25 135 SER A O 1
ATOM 1100 N N . ARG A 1 136 ? -5.794 3.387 13.332 1.00 76.88 136 ARG A N 1
ATOM 1101 C CA . ARG A 1 136 ? -6.685 4.249 14.129 1.00 76.88 136 ARG A CA 1
ATOM 1102 C C . ARG A 1 136 ? -8.087 3.656 14.305 1.00 76.88 136 ARG A C 1
ATOM 1104 O O . ARG A 1 136 ? -8.663 3.806 15.381 1.00 76.88 136 ARG A O 1
ATOM 1111 N N . GLN A 1 137 ? -8.655 3.023 13.280 1.00 73.19 137 GLN A N 1
ATOM 1112 C CA . GLN A 1 137 ? -9.966 2.367 13.357 1.00 73.19 137 GLN A CA 1
ATOM 1113 C C . GLN A 1 137 ? -9.911 1.085 14.190 1.00 73.19 137 GLN A C 1
ATOM 1115 O O . GLN A 1 137 ? -10.776 0.895 15.037 1.00 73.19 137 GLN A O 1
ATOM 1120 N N . GLU A 1 138 ? -8.877 0.261 14.038 1.00 74.56 138 GLU A N 1
ATOM 1121 C CA . GLU A 1 138 ? -8.663 -0.951 14.832 1.00 74.56 138 GLU A CA 1
ATOM 1122 C C . GLU A 1 138 ? -8.525 -0.632 16.322 1.00 74.56 138 GLU A C 1
ATOM 1124 O O . GLU A 1 138 ? -9.118 -1.315 17.151 1.00 74.56 138 GLU A O 1
ATOM 1129 N N . ALA A 1 139 ? -7.815 0.441 16.687 1.00 82.38 139 ALA A N 1
ATOM 1130 C CA . ALA A 1 139 ? -7.726 0.874 18.081 1.00 82.38 139 ALA A CA 1
ATOM 1131 C C . ALA A 1 139 ? -9.098 1.263 18.659 1.00 82.38 139 ALA A C 1
ATOM 1133 O O . ALA A 1 139 ? -9.404 0.931 19.803 1.00 82.38 139 ALA A O 1
ATOM 1134 N N . LYS A 1 140 ? -9.941 1.943 17.871 1.00 85.12 140 LYS A N 1
ATOM 1135 C CA . LYS A 1 140 ? -11.315 2.282 18.275 1.00 85.12 140 LYS A CA 1
ATOM 1136 C C . LYS A 1 140 ? -12.188 1.034 18.393 1.00 85.12 140 LYS A C 1
ATOM 1138 O O . LYS A 1 140 ? -12.891 0.891 19.384 1.00 85.12 140 LYS A O 1
ATOM 1143 N N . GLN A 1 141 ? -12.120 0.131 17.417 1.00 83.50 141 GLN A N 1
ATOM 1144 C CA . GLN A 1 141 ? -12.879 -1.121 17.420 1.00 83.50 141 GLN A CA 1
ATOM 1145 C C . GLN A 1 141 ? -12.513 -1.994 18.620 1.00 83.50 141 GLN A C 1
ATOM 1147 O O . GLN A 1 141 ? -13.406 -2.453 19.318 1.00 83.50 141 GLN A O 1
ATOM 1152 N N . ARG A 1 142 ? -11.220 -2.150 18.927 1.00 86.31 142 ARG A N 1
ATOM 1153 C CA . ARG A 1 142 ? -10.767 -2.908 20.105 1.00 86.31 142 ARG A CA 1
ATOM 1154 C C . ARG A 1 142 ? -11.284 -2.320 21.415 1.00 86.31 142 ARG A C 1
ATOM 1156 O O . ARG A 1 142 ? -11.685 -3.082 22.283 1.00 86.31 142 ARG A O 1
ATOM 1163 N N . LYS A 1 143 ? -11.306 -0.988 21.545 1.00 91.81 143 LYS A N 1
ATOM 1164 C CA . LYS A 1 143 ? -11.892 -0.323 22.719 1.00 91.81 143 LYS A CA 1
ATOM 1165 C C . LYS A 1 143 ? -13.387 -0.594 22.826 1.00 91.81 143 LYS A C 1
ATOM 1167 O O . LYS A 1 143 ? -13.828 -1.063 23.857 1.00 91.81 143 LYS A O 1
ATOM 1172 N N . MET A 1 144 ? -14.136 -0.399 21.739 1.00 88.12 144 MET A N 1
ATOM 1173 C CA . MET A 1 144 ? -15.577 -0.672 21.732 1.00 88.12 144 MET A CA 1
ATOM 1174 C C . MET A 1 144 ? -15.896 -2.130 22.082 1.00 88.12 144 MET A C 1
ATOM 1176 O O . MET A 1 144 ? -16.845 -2.373 22.814 1.00 88.12 144 MET A O 1
ATOM 1180 N N . VAL A 1 145 ? -15.104 -3.089 21.591 1.00 90.56 145 VAL A N 1
ATOM 1181 C CA . VAL A 1 145 ? -15.264 -4.511 21.931 1.00 90.56 145 VAL A CA 1
ATOM 1182 C C . VAL A 1 145 ? -14.953 -4.760 23.404 1.00 90.56 145 VAL A C 1
ATOM 1184 O O . VAL A 1 145 ? -15.755 -5.389 24.078 1.00 90.56 145 VAL A O 1
ATOM 1187 N N . SER A 1 146 ? -13.847 -4.223 23.925 1.00 90.38 146 SER A N 1
ATOM 1188 C CA . SER A 1 146 ? -13.495 -4.358 25.345 1.00 90.38 146 SER A CA 1
ATOM 1189 C C . SER A 1 146 ? -14.569 -3.768 26.264 1.00 90.38 146 SER A C 1
ATOM 1191 O O . SER A 1 146 ? -14.942 -4.400 27.246 1.00 90.38 146 SER A O 1
ATOM 1193 N N . ASP A 1 147 ? -15.085 -2.583 25.927 1.00 92.19 147 ASP A N 1
ATOM 1194 C CA . ASP A 1 147 ? -16.119 -1.896 26.706 1.00 92.19 147 ASP A CA 1
ATOM 1195 C C . ASP A 1 147 ? -17.464 -2.651 26.660 1.00 92.19 147 ASP A C 1
ATOM 1197 O O . ASP A 1 147 ? -18.239 -2.599 27.614 1.00 92.19 147 ASP A O 1
ATOM 1201 N N . LEU A 1 148 ? -17.774 -3.333 25.548 1.00 89.56 148 LEU A N 1
ATOM 1202 C CA . LEU A 1 148 ? -18.960 -4.191 25.429 1.00 89.56 148 LEU A CA 1
ATOM 1203 C C . LEU A 1 148 ? -18.802 -5.485 26.232 1.00 89.56 148 LEU A C 1
ATOM 1205 O O . LEU A 1 148 ? -19.686 -5.812 27.019 1.00 89.56 148 LEU A O 1
ATOM 1209 N N . GLU A 1 149 ? -17.668 -6.169 26.081 1.00 90.19 149 GLU A N 1
ATOM 1210 C CA . GLU A 1 149 ? -17.348 -7.420 26.779 1.00 90.19 149 GLU A CA 1
ATOM 1211 C C . GLU A 1 149 ? -17.406 -7.243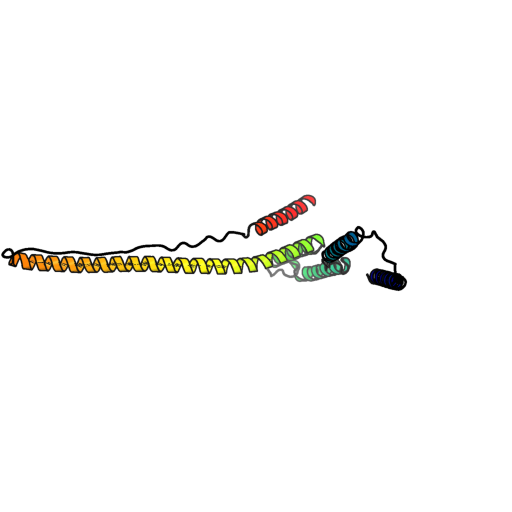 28.304 1.00 90.19 149 GLU A C 1
ATOM 1213 O O . GLU A 1 149 ? -17.925 -8.100 29.015 1.00 90.19 149 GLU A O 1
ATOM 1218 N N . GLU A 1 150 ? -16.939 -6.102 28.824 1.00 85.38 150 GLU A N 1
ATOM 1219 C CA . GLU A 1 150 ? -17.016 -5.795 30.255 1.00 85.38 150 GLU A CA 1
ATOM 1220 C C . GLU A 1 150 ? -18.470 -5.676 30.738 1.00 85.38 150 GLU A C 1
ATOM 1222 O O . GLU A 1 150 ? -18.831 -6.253 31.766 1.00 85.38 150 GLU A O 1
ATOM 1227 N N . ARG A 1 151 ? -19.339 -4.993 29.980 1.00 85.25 151 ARG A N 1
ATOM 1228 C CA . ARG A 1 151 ? -20.769 -4.884 30.325 1.00 85.25 151 ARG A CA 1
ATOM 1229 C C . ARG A 1 151 ? -21.467 -6.238 30.272 1.00 85.25 151 ARG A C 1
ATOM 1231 O O . ARG A 1 151 ? -22.297 -6.523 31.135 1.00 85.25 151 ARG A O 1
ATOM 1238 N N . GLU A 1 152 ? -21.127 -7.063 29.287 1.00 85.31 152 GLU A N 1
ATOM 1239 C CA . GLU A 1 152 ? -21.671 -8.414 29.146 1.00 85.31 152 GLU A CA 1
ATOM 1240 C C . GLU A 1 152 ? -21.209 -9.317 30.299 1.00 85.31 152 GLU A C 1
ATOM 1242 O O . GLU A 1 152 ? -22.043 -9.957 30.938 1.00 85.31 152 GLU A O 1
ATOM 1247 N N . CYS A 1 153 ? -19.923 -9.294 30.663 1.00 71.44 153 CYS A N 1
ATOM 1248 C CA . CYS A 1 153 ? -19.396 -10.039 31.810 1.00 71.44 153 CYS A CA 1
ATOM 1249 C C . CYS A 1 153 ? -20.051 -9.619 33.131 1.00 71.44 153 CYS A C 1
ATOM 1251 O O . CYS A 1 153 ? -20.402 -10.478 33.939 1.00 71.44 153 CYS A O 1
ATOM 1253 N N . VAL A 1 154 ? -20.254 -8.315 33.353 1.00 80.88 154 VAL A N 1
ATOM 1254 C CA . VAL A 1 154 ? -20.910 -7.807 34.568 1.00 80.88 154 VAL A CA 1
ATOM 1255 C C . VAL A 1 154 ? -22.377 -8.235 34.623 1.00 80.88 154 VAL A C 1
ATOM 1257 O O . VAL A 1 154 ? -22.834 -8.700 35.666 1.00 80.88 154 VAL A O 1
ATOM 1260 N N . ALA A 1 155 ? -23.120 -8.131 33.518 1.00 80.81 155 ALA A N 1
ATOM 1261 C CA . ALA A 1 155 ? -24.516 -8.566 33.468 1.00 80.81 155 ALA A CA 1
ATOM 1262 C C . ALA A 1 155 ? -24.660 -10.080 33.711 1.00 80.81 155 ALA A C 1
ATOM 1264 O O . ALA A 1 155 ? -25.549 -10.509 34.451 1.00 80.81 155 ALA A O 1
ATOM 1265 N N . LEU A 1 156 ? -23.758 -10.884 33.137 1.00 74.19 156 LEU A N 1
ATOM 1266 C CA . LEU A 1 156 ? -23.719 -12.331 33.341 1.00 74.19 156 LEU A CA 1
ATOM 1267 C C . LEU A 1 156 ? -23.317 -12.707 34.774 1.00 74.19 156 LEU A C 1
ATOM 1269 O O . LEU A 1 156 ? -23.918 -13.616 35.341 1.00 74.19 156 LEU A O 1
ATOM 1273 N N . ASP A 1 157 ? -22.356 -12.008 35.383 1.00 75.62 157 ASP A N 1
ATOM 1274 C CA . ASP A 1 157 ? -21.931 -12.240 36.771 1.00 75.62 157 ASP A CA 1
ATOM 1275 C C . ASP A 1 157 ? -23.030 -11.867 37.777 1.00 75.62 157 ASP A C 1
ATOM 1277 O O . ASP A 1 157 ? -23.292 -12.618 38.716 1.00 75.62 157 ASP A O 1
ATOM 1281 N N . ILE A 1 158 ? -23.741 -10.755 37.555 1.00 76.75 158 ILE A N 1
ATOM 1282 C CA . ILE A 1 158 ? -24.919 -10.383 38.355 1.00 76.75 158 ILE A CA 1
ATOM 1283 C C . ILE A 1 158 ? -25.997 -11.463 38.244 1.00 76.75 158 ILE A C 1
ATOM 1285 O O . ILE A 1 158 ? -26.515 -11.905 39.269 1.00 76.75 158 ILE A O 1
ATOM 1289 N N . GLY A 1 159 ? -26.296 -11.924 37.025 1.00 76.31 159 GLY A N 1
ATOM 1290 C CA . GLY A 1 159 ? -27.221 -13.033 36.812 1.00 76.31 159 GLY A CA 1
ATOM 1291 C C . GLY A 1 159 ? -26.766 -14.280 37.570 1.00 76.31 159 GLY A C 1
ATOM 1292 O O . GLY A 1 159 ? -27.504 -14.800 38.397 1.00 76.31 159 GLY A O 1
ATOM 1293 N N . ALA A 1 160 ? -25.526 -14.726 37.369 1.00 74.31 160 ALA A N 1
ATOM 1294 C CA . ALA A 1 160 ? -24.968 -15.912 38.020 1.00 74.31 160 ALA A CA 1
ATOM 1295 C C . ALA A 1 160 ? -24.986 -15.829 39.557 1.00 74.31 160 ALA A C 1
ATOM 1297 O O . ALA A 1 160 ? -25.217 -16.839 40.221 1.00 74.31 160 ALA A O 1
ATOM 1298 N N . LYS A 1 161 ? -24.763 -14.640 40.129 1.00 77.50 161 LYS A N 1
ATOM 1299 C CA . LYS A 1 161 ? -24.891 -14.393 41.571 1.00 77.50 161 LYS A CA 1
ATOM 1300 C C . LYS A 1 161 ? -26.337 -14.506 42.044 1.00 77.50 161 LYS A C 1
ATOM 1302 O O . LYS A 1 161 ? -26.561 -15.128 43.073 1.00 77.50 161 LYS A O 1
ATOM 1307 N N . GLN A 1 162 ? -27.299 -13.971 41.290 1.00 67.75 162 GLN A N 1
ATOM 1308 C CA . GLN A 1 162 ? -28.726 -14.105 41.605 1.00 67.75 162 GLN A CA 1
ATOM 1309 C C . GLN A 1 162 ? -29.165 -15.572 41.623 1.00 67.75 162 GLN A C 1
ATOM 1311 O O . GLN A 1 162 ? -29.792 -15.987 42.586 1.00 67.75 162 GLN A O 1
ATOM 1316 N N . TRP A 1 163 ? -28.768 -16.383 40.635 1.00 60.59 163 TRP A N 1
ATOM 1317 C CA . TRP A 1 163 ? -29.101 -17.816 40.614 1.00 60.59 163 TRP A CA 1
ATOM 1318 C C . TRP A 1 163 ? -28.519 -18.576 41.809 1.00 60.59 163 TRP A C 1
ATOM 1320 O O . TRP A 1 163 ? -29.222 -19.380 42.412 1.00 60.59 163 TRP A O 1
ATOM 1330 N N . LYS A 1 164 ? -27.259 -18.301 42.171 1.00 74.56 164 LYS A N 1
ATOM 1331 C CA . LYS A 1 164 ? -26.609 -18.917 43.340 1.00 74.56 164 LYS A CA 1
ATOM 1332 C C . LYS A 1 164 ? -27.279 -18.506 44.649 1.00 74.56 164 LYS A C 1
ATOM 1334 O O . LYS A 1 164 ? -27.486 -19.347 45.512 1.00 74.56 164 LYS A O 1
ATOM 1339 N N . GLU A 1 165 ? -27.625 -17.230 44.794 1.00 78.50 165 GLU A N 1
ATOM 1340 C CA . GLU A 1 165 ? -28.333 -16.722 45.972 1.00 78.50 165 GLU A CA 1
ATOM 1341 C C . GLU A 1 165 ? -29.745 -17.317 46.066 1.00 78.50 165 GLU A C 1
ATOM 1343 O O . GLU A 1 165 ? -30.157 -17.773 47.126 1.00 78.50 165 GLU A O 1
ATOM 1348 N N . GLU A 1 166 ? -30.475 -17.391 44.951 1.00 78.00 166 GLU A N 1
ATOM 1349 C CA . GLU A 1 166 ? -31.790 -18.035 44.891 1.00 78.00 166 GLU A CA 1
ATOM 1350 C C . GLU A 1 166 ? -31.730 -19.532 45.211 1.00 78.00 166 GLU A C 1
ATOM 1352 O O . GLU A 1 166 ? -32.664 -20.067 45.805 1.00 78.00 166 GLU A O 1
ATOM 1357 N N . GLU A 1 167 ? -30.660 -20.216 44.809 1.00 83.31 167 GLU A N 1
ATOM 1358 C CA . GLU A 1 167 ? -30.418 -21.623 45.131 1.00 83.31 167 GLU A CA 1
ATOM 1359 C C . GLU A 1 167 ? -30.175 -21.809 46.635 1.00 83.31 167 GLU A C 1
ATOM 1361 O O . GLU A 1 167 ? -30.850 -22.629 47.256 1.00 83.31 167 GLU A O 1
ATOM 1366 N N . ILE A 1 168 ? -29.326 -20.970 47.240 1.00 87.94 168 ILE A N 1
ATOM 1367 C CA . ILE A 1 168 ? -29.078 -20.962 48.691 1.00 87.94 168 ILE A CA 1
ATOM 1368 C C . ILE A 1 168 ? -30.365 -20.644 49.467 1.00 87.94 168 ILE A C 1
ATOM 1370 O O . ILE A 1 168 ? -30.681 -21.317 50.446 1.00 87.94 168 ILE A O 1
ATOM 1374 N N . ILE A 1 169 ? -31.145 -19.649 49.034 1.00 86.94 169 ILE A N 1
ATOM 1375 C CA . ILE A 1 169 ? -32.411 -19.285 49.688 1.00 86.94 169 ILE A CA 1
ATOM 1376 C C . ILE A 1 169 ? -33.406 -20.446 49.623 1.00 86.94 169 ILE A C 1
ATOM 1378 O O . ILE A 1 169 ? -34.065 -20.718 50.622 1.00 86.94 169 ILE A O 1
ATOM 1382 N N . LYS A 1 170 ? -33.520 -21.139 48.482 1.00 88.06 170 LYS A N 1
ATOM 1383 C CA . LYS A 1 170 ? -34.391 -22.319 48.354 1.00 88.06 170 LYS A CA 1
ATOM 1384 C C . LYS A 1 170 ? -33.956 -23.440 49.289 1.00 88.06 170 LYS A C 1
ATOM 1386 O O . LYS A 1 170 ? -34.808 -24.015 49.955 1.00 88.06 170 LYS A O 1
ATOM 1391 N N . GLU A 1 171 ? -32.655 -23.700 49.379 1.00 90.56 171 GLU A N 1
ATOM 1392 C CA . GLU A 1 171 ? -32.104 -24.728 50.262 1.00 90.56 171 GLU A CA 1
ATOM 1393 C C . GLU A 1 171 ? -32.403 -24.424 51.738 1.00 90.56 171 GLU A C 1
ATOM 1395 O O . GLU A 1 171 ? -32.931 -25.281 52.447 1.00 90.56 171 GLU A O 1
ATOM 1400 N N . ILE A 1 172 ? -32.190 -23.174 52.169 1.00 88.44 172 ILE A N 1
ATOM 1401 C CA . ILE A 1 172 ? -32.550 -22.711 53.518 1.00 88.44 172 ILE A CA 1
ATOM 1402 C C . ILE A 1 172 ? -34.058 -22.851 53.755 1.00 88.44 172 ILE A C 1
ATOM 1404 O O . ILE A 1 172 ? -34.481 -23.325 54.807 1.00 88.44 172 ILE A O 1
ATOM 1408 N N . PHE A 1 173 ? -34.885 -22.452 52.787 1.00 85.25 173 PHE A N 1
ATOM 1409 C CA . PHE A 1 173 ? -36.340 -22.492 52.923 1.00 85.25 173 PHE A CA 1
ATOM 1410 C C . PHE A 1 173 ? -36.864 -23.927 53.034 1.00 85.25 173 PHE A C 1
ATOM 1412 O O . PHE A 1 173 ? -37.749 -24.203 53.843 1.00 85.25 173 PHE A O 1
ATOM 1419 N N . ASP A 1 174 ? -36.313 -24.851 52.250 1.00 85.19 174 ASP A N 1
ATOM 1420 C CA . ASP A 1 174 ? -36.684 -26.263 52.286 1.00 85.19 174 ASP A CA 1
ATOM 1421 C C . ASP A 1 174 ? -36.244 -26.925 53.599 1.00 85.19 174 ASP A C 1
ATOM 1423 O O . ASP A 1 174 ? -37.014 -27.690 54.191 1.00 85.19 174 ASP A O 1
ATOM 1427 N N . GLU A 1 175 ? -35.055 -26.583 54.106 1.00 89.25 175 GLU A N 1
ATOM 1428 C CA . GLU A 1 175 ? -34.584 -27.008 55.426 1.00 89.25 175 GLU A CA 1
ATOM 1429 C C . GLU A 1 175 ? -35.497 -26.470 56.539 1.00 89.25 175 GLU A C 1
ATOM 1431 O O . GLU A 1 175 ? -35.933 -27.214 57.423 1.00 89.25 175 GLU A O 1
ATOM 1436 N N . GLU A 1 176 ? -35.884 -25.199 56.461 1.00 84.56 176 GLU A N 1
ATOM 1437 C CA . GLU A 1 176 ? -36.754 -24.555 57.439 1.00 84.56 176 GLU A CA 1
ATOM 1438 C C . GLU A 1 176 ? -38.189 -25.108 57.388 1.00 84.56 176 GLU A C 1
ATOM 1440 O O . GLU A 1 176 ? -38.786 -25.375 58.434 1.00 84.56 176 GLU A O 1
ATOM 1445 N N . ILE A 1 177 ? -38.731 -25.394 56.196 1.00 81.06 177 ILE A N 1
ATOM 1446 C CA . ILE A 1 177 ? -40.005 -26.108 56.026 1.00 81.06 177 ILE A CA 1
ATOM 1447 C C . ILE A 1 177 ? -39.908 -27.521 56.597 1.00 81.06 177 ILE A C 1
ATOM 1449 O O . ILE A 1 177 ? -40.862 -27.979 57.229 1.00 81.06 177 ILE A O 1
ATOM 1453 N N . ALA A 1 178 ? -38.804 -28.238 56.386 1.00 85.06 178 ALA A N 1
ATOM 1454 C CA . ALA A 1 178 ? -38.619 -29.578 56.933 1.00 85.06 178 ALA A CA 1
ATOM 1455 C C . ALA A 1 178 ? -38.599 -29.545 58.468 1.00 85.06 178 ALA A C 1
ATOM 1457 O O . ALA A 1 178 ? -39.327 -30.306 59.115 1.00 85.06 178 ALA A O 1
ATOM 1458 N N . ILE A 1 179 ? -37.855 -28.603 59.052 1.00 84.44 179 ILE A N 1
ATOM 1459 C CA . ILE A 1 179 ? -37.827 -28.354 60.497 1.00 84.44 179 ILE A CA 1
ATOM 1460 C C . ILE A 1 179 ? -39.225 -27.986 61.002 1.00 84.44 179 ILE A C 1
ATOM 1462 O O . ILE A 1 179 ? -39.692 -28.561 61.986 1.00 84.44 179 ILE A O 1
ATOM 1466 N N . PHE A 1 180 ? -39.932 -27.082 60.322 1.00 80.88 180 PHE A N 1
ATOM 1467 C CA . PHE A 1 180 ? -41.296 -26.690 60.665 1.00 80.88 180 PHE A CA 1
ATOM 1468 C C . PHE A 1 180 ? -42.248 -27.884 60.583 1.00 80.88 180 PHE A C 1
ATOM 1470 O O . PHE A 1 180 ? -43.010 -28.118 61.509 1.00 80.88 180 PHE A O 1
ATOM 1477 N N . ARG A 1 181 ? -42.188 -28.716 59.542 1.00 83.50 181 ARG A N 1
ATOM 1478 C CA . ARG A 1 181 ? -43.019 -29.926 59.432 1.00 83.50 181 ARG A CA 1
ATOM 1479 C C . ARG A 1 181 ? -42.759 -30.901 60.577 1.00 83.50 181 ARG A C 1
ATOM 1481 O O . ARG A 1 181 ? -43.720 -31.420 61.141 1.00 83.50 181 ARG A O 1
ATOM 1488 N N . VAL A 1 182 ? -41.505 -31.105 60.982 1.00 78.00 182 VAL A N 1
ATOM 1489 C CA . VAL A 1 182 ? -41.149 -31.935 62.151 1.00 78.00 182 VAL A CA 1
ATOM 1490 C C . VAL A 1 182 ? -41.652 -31.303 63.454 1.00 78.00 182 VAL A C 1
ATOM 1492 O O . VAL A 1 182 ? -42.216 -31.990 64.305 1.00 78.00 182 VAL A O 1
ATOM 1495 N N . MET A 1 183 ? -41.502 -29.986 63.600 1.00 65.88 183 MET A N 1
ATOM 1496 C CA . MET A 1 183 ? -41.951 -29.216 64.764 1.00 65.88 183 MET A CA 1
ATOM 1497 C C . MET A 1 183 ? -43.476 -29.147 64.880 1.00 65.88 183 MET A C 1
ATOM 1499 O O . MET A 1 183 ? -43.992 -29.224 65.987 1.00 65.88 183 MET A O 1
ATOM 1503 N N . TYR A 1 184 ? -44.210 -29.035 63.774 1.00 59.72 184 TYR A N 1
ATOM 1504 C CA . TYR A 1 184 ? -45.669 -28.900 63.749 1.00 59.72 184 TYR A CA 1
ATOM 1505 C C . TYR A 1 184 ? -46.396 -30.238 63.671 1.00 59.72 184 TYR A C 1
ATOM 1507 O O . TYR A 1 184 ? -47.462 -30.349 64.258 1.00 59.72 184 TYR A O 1
ATOM 1515 N N . SER A 1 185 ? -45.768 -31.306 63.179 1.00 59.22 185 SER A N 1
ATOM 1516 C CA . SER A 1 185 ? -46.206 -32.676 63.518 1.00 59.22 185 SER A CA 1
ATOM 1517 C C . SER A 1 185 ? -46.120 -32.940 65.034 1.00 59.22 185 SER A C 1
ATOM 1519 O O . SER A 1 185 ? -46.746 -33.856 65.557 1.00 59.22 185 SER A O 1
ATOM 1521 N N . LYS A 1 186 ? -45.363 -32.098 65.757 1.00 52.62 186 LYS A N 1
ATOM 1522 C CA . LYS A 1 186 ? -45.290 -32.016 67.223 1.00 52.62 186 LYS A CA 1
ATOM 1523 C C . LYS A 1 186 ? -46.194 -30.922 67.829 1.00 52.62 186 LYS A C 1
ATOM 1525 O O . LYS A 1 186 ? -46.393 -30.930 69.042 1.00 52.62 186 LYS A O 1
ATOM 1530 N N . LYS A 1 187 ? -46.706 -29.973 67.024 1.00 44.56 187 LYS A N 1
ATOM 1531 C CA . LYS A 1 187 ? -47.352 -28.710 67.454 1.00 44.56 187 LYS A CA 1
ATOM 1532 C C . LYS A 1 187 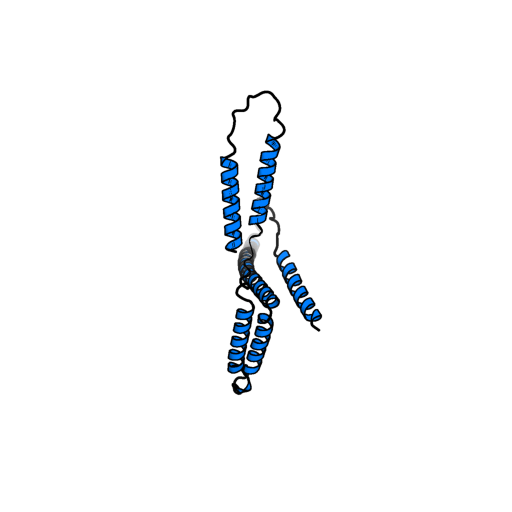? -48.652 -28.349 66.708 1.00 44.56 187 LYS A C 1
ATOM 1534 O O . LYS A 1 187 ? -49.132 -27.228 66.859 1.00 44.56 187 LYS A O 1
ATOM 1539 N N . GLU A 1 188 ? -49.328 -29.294 66.048 1.00 50.28 188 GLU A N 1
ATOM 1540 C CA . GLU A 1 188 ? -50.766 -29.229 65.681 1.00 50.28 188 GLU A CA 1
ATOM 1541 C C . GLU A 1 188 ? -51.710 -29.066 66.900 1.00 50.28 188 GLU A C 1
ATOM 1543 O O . GLU A 1 188 ? -52.918 -29.268 66.834 1.00 50.28 188 GLU A O 1
ATOM 1548 N N . THR A 1 189 ? -51.171 -28.602 68.025 1.00 43.09 189 THR A N 1
ATOM 1549 C CA . THR A 1 189 ? -51.891 -28.010 69.138 1.00 43.09 189 THR A CA 1
ATOM 1550 C C . THR A 1 189 ? -51.966 -26.466 69.113 1.00 43.09 189 THR A C 1
ATOM 1552 O O . THR A 1 189 ? -52.802 -25.970 69.857 1.00 43.09 189 THR A O 1
ATOM 1555 N N . THR A 1 190 ? -51.211 -25.655 68.324 1.00 34.06 190 THR A N 1
ATOM 1556 C CA . THR A 1 190 ? -51.253 -24.154 68.485 1.00 34.06 190 THR A CA 1
ATOM 1557 C C . THR A 1 190 ? -50.825 -23.213 67.292 1.00 34.06 190 THR A C 1
ATOM 1559 O O . THR A 1 190 ? -49.642 -22.969 67.088 1.00 34.06 190 THR A O 1
ATOM 1562 N N . ALA A 1 191 ? -51.817 -22.641 66.565 1.00 37.69 191 ALA A N 1
ATOM 1563 C CA . ALA A 1 191 ? -52.062 -21.297 65.916 1.00 37.69 191 ALA A CA 1
ATOM 1564 C C . ALA A 1 191 ? -51.029 -20.337 65.182 1.00 37.69 191 ALA A C 1
ATOM 1566 O O . ALA A 1 191 ? -50.120 -19.798 65.800 1.00 37.69 191 ALA A O 1
ATOM 1567 N N . ALA A 1 192 ? -51.342 -20.023 63.892 1.00 36.97 192 ALA A N 1
ATOM 1568 C CA . ALA A 1 192 ? -51.401 -18.794 63.009 1.00 36.97 192 ALA A CA 1
ATOM 1569 C C . ALA A 1 192 ? -50.567 -17.452 63.102 1.00 36.97 192 ALA A C 1
ATOM 1571 O O . ALA A 1 192 ? -50.628 -16.766 64.114 1.00 36.97 192 ALA A O 1
ATOM 1572 N N . GLY A 1 193 ? -50.065 -16.940 61.935 1.00 35.34 193 GLY A N 1
ATOM 1573 C CA . GLY A 1 193 ? -50.298 -15.553 61.380 1.00 35.34 193 GLY A CA 1
ATOM 1574 C C . GLY A 1 193 ? -49.128 -14.521 61.100 1.00 35.34 193 GLY A C 1
ATOM 1575 O O . GLY A 1 193 ? -48.215 -14.493 61.905 1.00 35.34 193 GLY A O 1
ATOM 1576 N N . PRO A 1 194 ? -49.155 -13.632 60.040 1.00 60.09 194 PRO A N 1
ATOM 1577 C CA . PRO A 1 194 ? -48.017 -12.950 59.294 1.00 60.09 194 PRO A CA 1
ATOM 1578 C C . PRO A 1 194 ? -47.934 -11.369 59.399 1.00 60.09 194 PRO A C 1
ATOM 1580 O O . PRO A 1 194 ? -48.847 -10.868 60.063 1.00 60.09 194 PRO A O 1
ATOM 1583 N N . PRO A 1 195 ? -46.980 -10.523 58.819 1.00 46.66 195 PRO A N 1
ATOM 1584 C CA . PRO A 1 195 ? -46.999 -9.954 57.401 1.00 46.66 195 PRO A CA 1
ATOM 1585 C C . PRO A 1 195 ? -45.758 -9.151 56.744 1.00 46.66 195 PRO A C 1
ATOM 1587 O O . PRO A 1 195 ? -44.919 -8.605 57.445 1.00 46.66 195 PRO A O 1
ATOM 1590 N N . ARG A 1 196 ? -45.732 -9.002 55.376 1.00 36.50 196 ARG A N 1
ATOM 1591 C CA . ARG A 1 196 ? -45.459 -7.871 54.361 1.00 36.50 196 ARG A CA 1
ATOM 1592 C C . ARG A 1 196 ? -44.431 -6.683 54.597 1.00 36.50 196 ARG A C 1
ATOM 1594 O O . ARG A 1 196 ? -44.463 -6.135 55.686 1.00 36.50 196 ARG A O 1
ATOM 1601 N N . LYS A 1 197 ? -43.602 -6.085 53.673 1.00 33.38 197 LYS A N 1
ATOM 1602 C CA . LYS A 1 197 ? -43.748 -5.374 52.334 1.00 33.38 197 LYS A CA 1
ATOM 1603 C C . LYS A 1 197 ? -42.374 -4.896 51.722 1.00 33.38 197 LYS A C 1
ATOM 1605 O O . LYS A 1 197 ? -41.476 -4.576 52.489 1.00 33.38 197 LYS A O 1
ATOM 1610 N N . GLU A 1 198 ? -42.291 -4.664 50.392 1.00 34.03 198 GLU A N 1
ATOM 1611 C CA . GLU A 1 198 ? -41.158 -4.070 49.609 1.00 34.03 198 GLU A CA 1
ATOM 1612 C C . GLU A 1 198 ? -41.518 -2.756 48.849 1.00 34.03 198 GLU A C 1
ATOM 1614 O O . GLU A 1 198 ? -42.700 -2.492 48.608 1.00 34.03 198 GLU A O 1
ATOM 1619 N N . SER A 1 199 ? -40.515 -1.967 48.401 1.00 29.61 199 SER A N 1
ATOM 1620 C CA . SER A 1 199 ? -40.657 -0.835 47.446 1.00 29.61 199 SER A CA 1
ATOM 1621 C C . SER A 1 199 ? -39.410 -0.611 46.556 1.00 29.61 199 SER A C 1
ATOM 1623 O O . SER A 1 199 ? -38.296 -0.601 47.075 1.00 29.61 199 SER A O 1
ATOM 1625 N N . LYS A 1 200 ? -39.607 -0.355 45.246 1.00 31.48 200 LYS A N 1
ATOM 1626 C CA . LYS A 1 200 ? -38.599 -0.199 44.160 1.00 31.48 200 LYS A CA 1
ATOM 1627 C C . LYS A 1 200 ? -38.798 1.143 43.404 1.00 31.48 200 LYS A C 1
ATOM 1629 O O . LYS A 1 200 ? -39.931 1.621 43.351 1.00 31.48 200 LYS A O 1
ATOM 1634 N N . LYS A 1 201 ? -37.748 1.740 42.807 1.00 28.70 201 LYS A N 1
ATOM 1635 C CA . LYS A 1 201 ? -37.806 2.889 41.857 1.00 28.70 201 LYS A CA 1
ATOM 1636 C C . LYS A 1 201 ? -36.834 2.695 40.675 1.00 28.70 201 LYS A C 1
ATOM 1638 O O . LYS A 1 201 ? -35.756 2.147 40.879 1.00 28.70 201 LYS A O 1
ATOM 1643 N N . GLU A 1 202 ? -37.228 3.162 39.485 1.00 30.73 202 GLU A N 1
ATOM 1644 C CA . GLU A 1 202 ? -36.581 2.991 38.161 1.00 30.73 202 GLU A CA 1
ATOM 1645 C C . GLU A 1 202 ? -36.292 4.336 37.436 1.00 30.73 202 GLU A C 1
ATOM 1647 O O . GLU A 1 202 ? -37.011 5.300 37.701 1.00 30.73 202 GLU A O 1
ATOM 1652 N N . GLY A 1 203 ? -35.305 4.315 36.504 1.00 34.38 203 GLY A N 1
ATOM 1653 C CA . GLY A 1 203 ? -35.167 5.032 35.196 1.00 34.38 203 GLY A CA 1
ATOM 1654 C C . GLY A 1 203 ? -34.884 6.550 35.179 1.00 34.38 203 GLY A C 1
ATOM 1655 O O . GLY A 1 203 ? -35.340 7.249 36.070 1.00 34.38 203 GLY A O 1
ATOM 1656 N N . GLU A 1 204 ? -34.173 7.177 34.225 1.00 31.31 204 GLU A N 1
ATOM 1657 C CA . GLU A 1 204 ? -33.619 6.838 32.890 1.00 31.31 204 GLU A CA 1
ATOM 1658 C C . GLU A 1 204 ? -32.483 7.839 32.535 1.00 31.31 204 GLU A C 1
ATOM 1660 O O . GLU A 1 204 ? -32.554 8.985 32.972 1.00 31.31 204 GLU A O 1
ATOM 1665 N N . ASP A 1 205 ? -31.519 7.469 31.674 1.00 31.19 205 ASP A N 1
ATOM 1666 C CA . ASP A 1 205 ? -30.596 8.409 31.000 1.00 31.19 205 ASP A CA 1
ATOM 1667 C C . ASP A 1 205 ? -30.600 8.175 29.477 1.00 31.19 205 ASP A C 1
ATOM 1669 O O . ASP A 1 205 ? -30.463 7.046 28.999 1.00 31.19 205 ASP A O 1
ATOM 1673 N N . SER A 1 206 ? -30.746 9.255 28.704 1.00 48.78 206 SER A N 1
ATOM 1674 C CA . SER A 1 206 ? -30.715 9.268 27.236 1.00 48.78 206 SER A CA 1
ATOM 1675 C C . SER A 1 206 ? -29.437 9.934 26.720 1.00 48.78 206 SER A C 1
ATOM 1677 O O . SER A 1 206 ? -29.189 11.095 27.047 1.00 48.78 206 SER A O 1
ATOM 1679 N N . GLU A 1 207 ? -28.683 9.267 25.842 1.00 39.22 207 GLU A N 1
ATOM 1680 C CA . GLU A 1 207 ? -27.562 9.882 25.113 1.00 39.22 207 GLU A CA 1
ATOM 1681 C C . GLU A 1 207 ? -27.860 10.116 23.616 1.00 39.22 207 GLU A C 1
ATOM 1683 O O . GLU A 1 207 ? -28.586 9.336 22.985 1.00 39.22 207 GLU A O 1
ATOM 1688 N N . PRO A 1 208 ? -27.284 11.180 23.013 1.00 41.12 208 PRO A N 1
ATOM 1689 C CA . PRO A 1 208 ? -27.501 11.553 21.622 1.00 41.12 208 PRO A CA 1
ATOM 1690 C C . PRO A 1 208 ? -26.516 10.867 20.663 1.00 41.12 208 PRO A C 1
ATOM 1692 O O . PRO A 1 208 ? -25.326 10.708 20.927 1.00 41.12 208 PRO A O 1
ATOM 1695 N N . LYS A 1 209 ? -27.026 10.514 19.480 1.00 43.25 209 LYS A N 1
ATOM 1696 C CA . LYS A 1 209 ? -26.278 9.907 18.371 1.00 43.25 209 LYS A CA 1
ATOM 1697 C C . LYS A 1 209 ? -25.459 10.968 17.628 1.00 43.25 209 LYS A C 1
ATOM 1699 O O . LYS A 1 209 ? -26.016 11.977 17.207 1.00 43.25 209 LYS A O 1
ATOM 1704 N N . LEU A 1 210 ? -24.170 10.696 17.403 1.00 34.94 210 LEU A N 1
ATOM 1705 C CA . LEU A 1 210 ? -23.263 11.524 16.598 1.00 34.94 210 LEU A CA 1
ATOM 1706 C C . LEU A 1 210 ? -22.787 10.754 15.351 1.00 34.94 210 LEU A C 1
ATOM 1708 O O . LEU A 1 210 ? -21.797 10.035 15.346 1.00 34.94 210 LEU A O 1
ATOM 1712 N N . ASN A 1 211 ? -23.613 10.876 14.318 1.00 42.50 211 ASN A N 1
ATOM 1713 C CA . ASN A 1 211 ? -23.328 11.168 12.912 1.00 42.50 211 ASN A CA 1
ATOM 1714 C C . ASN A 1 211 ? -22.048 10.576 12.292 1.00 42.50 211 ASN A C 1
ATOM 1716 O O . ASN A 1 211 ? -20.937 11.080 12.450 1.00 42.50 211 ASN A O 1
ATOM 1720 N N . ASN A 1 212 ? -22.289 9.571 11.452 1.00 50.31 212 ASN A N 1
ATOM 1721 C CA . ASN A 1 212 ? -21.395 8.999 10.456 1.00 50.31 212 ASN A CA 1
ATOM 1722 C C . ASN A 1 212 ? -20.949 10.028 9.400 1.00 50.31 212 ASN A C 1
ATOM 1724 O O . ASN A 1 212 ? -21.772 10.486 8.613 1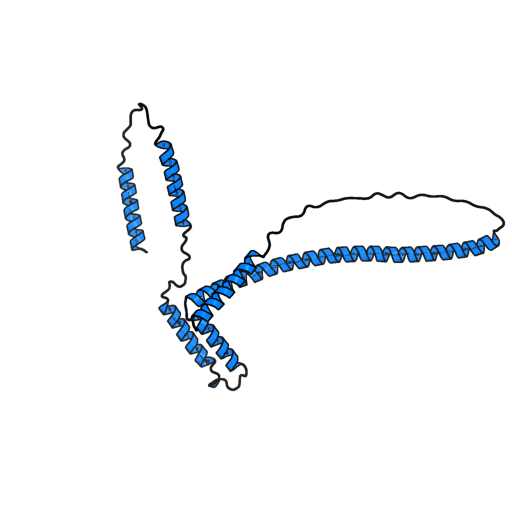.00 50.31 212 ASN A O 1
ATOM 1728 N N . LEU A 1 213 ? -19.644 10.272 9.287 1.00 42.56 213 LEU A N 1
ATOM 1729 C CA . LEU A 1 213 ? -19.000 10.589 8.008 1.00 42.56 213 LEU A CA 1
ATOM 1730 C C . LEU A 1 213 ? -17.833 9.612 7.843 1.00 42.56 213 LEU A C 1
ATOM 1732 O O . LEU A 1 213 ? -16.825 9.682 8.546 1.00 42.56 213 LEU A O 1
ATOM 1736 N N . GLY A 1 214 ? -18.079 8.592 7.022 1.00 44.09 214 GLY A N 1
ATOM 1737 C CA . GLY A 1 214 ? -17.323 7.348 6.980 1.00 44.09 214 GLY A CA 1
ATOM 1738 C C . GLY A 1 214 ? -16.305 7.256 5.845 1.00 44.09 214 GLY A C 1
ATOM 1739 O O . GLY A 1 214 ? -16.257 8.068 4.932 1.00 44.09 214 GLY A O 1
ATOM 1740 N N . CYS A 1 215 ? -15.530 6.173 5.914 1.00 48.72 215 CYS A N 1
ATOM 1741 C CA . CYS A 1 215 ? -14.484 5.699 5.000 1.00 48.72 215 CYS A CA 1
ATOM 1742 C C . CYS A 1 215 ? -14.925 5.437 3.538 1.00 48.72 215 CYS A C 1
ATOM 1744 O O . CYS A 1 215 ? -14.151 4.850 2.783 1.00 48.72 215 CYS A O 1
ATOM 1746 N N . SER A 1 216 ? -16.144 5.817 3.143 1.00 56.47 216 SER A N 1
ATOM 1747 C CA . SER A 1 216 ? -16.763 5.459 1.860 1.00 56.47 216 SER A CA 1
ATOM 1748 C C . SER A 1 216 ? -16.082 6.132 0.668 1.00 56.47 216 SER A C 1
ATOM 1750 O O . SER A 1 216 ? -15.767 5.455 -0.309 1.00 56.47 216 SER A O 1
ATOM 1752 N N . GLU A 1 217 ? -15.737 7.419 0.781 1.00 53.62 217 GLU A N 1
ATOM 1753 C CA . GLU A 1 217 ? -15.093 8.181 -0.307 1.00 53.62 217 GLU A CA 1
ATOM 1754 C C . GLU A 1 217 ? -13.727 7.606 -0.721 1.00 53.62 217 GLU A C 1
ATOM 1756 O O . GLU A 1 217 ? -13.320 7.696 -1.880 1.00 53.62 217 GLU A O 1
ATOM 1761 N N . PHE A 1 218 ? -13.017 6.941 0.196 1.00 52.56 218 PHE A N 1
ATOM 1762 C CA . PHE A 1 218 ? -11.721 6.327 -0.110 1.00 52.56 218 PHE A CA 1
ATOM 1763 C C . PHE A 1 218 ? -11.833 4.986 -0.846 1.00 52.56 218 PHE A C 1
ATOM 1765 O O . PHE A 1 218 ? -10.923 4.625 -1.594 1.00 52.56 218 PHE A O 1
ATOM 1772 N N . GLN A 1 219 ? -12.926 4.246 -0.650 1.00 60.66 219 GLN A N 1
ATOM 1773 C CA . GLN A 1 219 ? -13.176 2.980 -1.345 1.00 60.66 219 GLN A CA 1
ATOM 1774 C C . GLN A 1 219 ? -13.572 3.213 -2.807 1.00 60.66 219 GLN A C 1
ATOM 1776 O O . GLN A 1 219 ? -13.145 2.473 -3.694 1.00 60.66 219 GLN A O 1
ATOM 1781 N N . GLU A 1 220 ? -14.305 4.293 -3.067 1.00 67.81 220 GLU A N 1
ATOM 1782 C CA . GLU A 1 220 ? -14.694 4.712 -4.415 1.00 67.81 220 GLU A CA 1
ATOM 1783 C C . GLU A 1 220 ? -13.490 5.201 -5.236 1.00 67.81 220 GLU A C 1
ATOM 1785 O O . GLU A 1 220 ? -13.357 4.869 -6.418 1.00 67.81 220 GLU A O 1
ATOM 1790 N N . PHE A 1 221 ? -12.549 5.913 -4.606 1.00 65.56 221 PHE A N 1
ATOM 1791 C CA . PHE A 1 221 ? -11.328 6.361 -5.278 1.00 65.56 221 PHE A CA 1
ATOM 1792 C C . PHE A 1 221 ? -10.421 5.196 -5.705 1.00 65.56 221 PHE A C 1
ATOM 1794 O O . PHE A 1 221 ? -9.884 5.201 -6.814 1.00 65.56 221 PHE A O 1
ATOM 1801 N N . GLU A 1 222 ? -10.266 4.167 -4.869 1.00 64.25 222 GLU A N 1
ATOM 1802 C CA . GLU A 1 222 ? -9.480 2.987 -5.244 1.00 64.25 222 GLU A CA 1
ATOM 1803 C C . GLU A 1 222 ? -10.095 2.201 -6.394 1.00 64.25 222 GLU A C 1
ATOM 1805 O O . GLU A 1 222 ? -9.370 1.811 -7.312 1.00 64.25 222 GLU A O 1
ATOM 1810 N N . ALA A 1 223 ? -11.417 2.014 -6.377 1.00 77.50 223 ALA A N 1
ATOM 1811 C CA . ALA A 1 223 ? -12.128 1.404 -7.493 1.00 77.50 223 ALA A CA 1
ATOM 1812 C C . ALA A 1 223 ? -11.889 2.198 -8.791 1.00 77.50 223 ALA A C 1
ATOM 1814 O O . ALA A 1 223 ? -11.590 1.608 -9.829 1.00 77.50 223 ALA A O 1
ATOM 1815 N N . SER A 1 224 ? -11.895 3.535 -8.711 1.00 81.44 224 SER A N 1
ATOM 1816 C CA . SER A 1 224 ? -11.609 4.422 -9.846 1.00 81.44 224 SER A CA 1
ATOM 1817 C C . SER A 1 224 ? -10.183 4.267 -10.394 1.00 81.44 224 SER A C 1
ATOM 1819 O O . SER A 1 224 ? -9.979 4.222 -11.610 1.00 81.44 224 SER A O 1
ATOM 1821 N N . VAL A 1 225 ? -9.175 4.167 -9.522 1.00 73.69 225 VAL A N 1
ATOM 1822 C CA . VAL A 1 225 ? -7.771 3.992 -9.938 1.00 73.69 225 VAL A CA 1
ATOM 1823 C C . VAL A 1 225 ? -7.552 2.622 -10.584 1.00 73.69 225 VAL A C 1
ATOM 1825 O O . VAL A 1 225 ? -6.920 2.537 -11.639 1.00 73.69 225 VAL A O 1
ATOM 1828 N N . LEU A 1 226 ? -8.110 1.559 -10.001 1.00 77.38 226 LEU A N 1
ATOM 1829 C CA . LEU A 1 226 ? -8.048 0.200 -10.550 1.00 77.38 226 LEU A CA 1
ATOM 1830 C C . LEU A 1 226 ? -8.726 0.101 -11.921 1.00 77.38 226 LEU A C 1
ATOM 1832 O O . LEU A 1 226 ? -8.176 -0.507 -12.842 1.00 77.38 226 LEU A O 1
ATOM 1836 N N . GLU A 1 227 ? -9.878 0.747 -12.091 1.00 87.56 227 GLU A N 1
ATOM 1837 C CA . GLU A 1 227 ? -10.582 0.781 -13.371 1.00 87.56 227 GLU A CA 1
ATOM 1838 C C . GLU A 1 227 ? -9.779 1.528 -14.447 1.00 87.56 227 GLU A C 1
ATOM 1840 O O . GLU A 1 227 ? -9.670 1.054 -15.582 1.00 87.56 227 GLU A O 1
ATOM 1845 N N . LYS A 1 228 ? -9.163 2.667 -14.097 1.00 83.75 228 LYS A N 1
ATOM 1846 C CA . LYS A 1 228 ? -8.298 3.424 -15.018 1.00 83.75 228 LYS A CA 1
ATOM 1847 C C . LYS A 1 228 ? -7.087 2.606 -15.464 1.00 83.75 228 LYS A C 1
ATOM 1849 O O . LYS A 1 228 ? -6.786 2.588 -16.655 1.00 83.75 228 LYS A O 1
ATOM 1854 N N . LEU A 1 229 ? -6.437 1.888 -14.546 1.00 71.38 229 LEU A N 1
ATOM 1855 C CA . LEU A 1 229 ? -5.304 1.016 -14.873 1.00 71.38 229 LEU A CA 1
ATOM 1856 C C . LEU A 1 229 ? -5.710 -0.128 -15.811 1.00 71.38 229 LEU A C 1
ATOM 1858 O O . LEU A 1 229 ? -4.996 -0.410 -16.772 1.00 71.38 229 LEU A O 1
ATOM 1862 N N . ASN A 1 230 ? -6.870 -0.749 -15.579 1.00 78.25 230 ASN A N 1
ATOM 1863 C CA . ASN A 1 230 ? -7.348 -1.846 -16.420 1.00 78.25 230 ASN A CA 1
ATOM 1864 C C . ASN A 1 230 ? -7.738 -1.364 -17.832 1.00 78.25 230 ASN A C 1
ATOM 1866 O O . ASN A 1 230 ? -7.384 -1.994 -18.829 1.00 78.25 230 ASN A O 1
ATOM 1870 N N . LYS A 1 231 ? -8.385 -0.194 -17.943 1.00 85.88 231 LYS A N 1
ATOM 1871 C CA . LYS A 1 231 ? -8.685 0.440 -19.241 1.00 85.88 231 LYS A CA 1
ATOM 1872 C C . LYS A 1 231 ? -7.421 0.818 -20.011 1.00 85.88 231 LYS A C 1
ATOM 1874 O O . LYS A 1 231 ? -7.370 0.628 -21.224 1.00 85.88 231 LYS A O 1
ATOM 1879 N N . GLU A 1 232 ? -6.396 1.342 -19.340 1.00 78.69 232 GLU A N 1
ATOM 1880 C CA . GLU A 1 232 ? -5.121 1.656 -19.997 1.00 78.69 232 GLU A CA 1
ATOM 1881 C C . GLU A 1 232 ? -4.346 0.406 -20.433 1.00 78.69 232 GLU A C 1
ATOM 1883 O O . GLU A 1 232 ? -3.658 0.452 -21.454 1.00 78.69 232 GLU A O 1
ATOM 1888 N N . ALA A 1 233 ? -4.471 -0.707 -19.704 1.00 73.00 233 ALA A N 1
ATOM 1889 C CA . ALA A 1 233 ? -3.879 -1.987 -20.088 1.00 73.00 233 ALA A CA 1
ATOM 1890 C C . ALA A 1 233 ? -4.536 -2.568 -21.352 1.00 73.00 233 ALA A C 1
ATOM 1892 O O . ALA A 1 233 ? -3.831 -3.011 -22.256 1.00 73.00 233 ALA A O 1
ATOM 1893 N N . GLN A 1 234 ? -5.867 -2.494 -21.460 1.00 71.62 234 GLN A N 1
ATOM 1894 C CA . GLN A 1 234 ? -6.614 -2.969 -22.633 1.00 71.62 234 GLN A CA 1
ATOM 1895 C C . GLN A 1 234 ? -6.361 -2.128 -23.888 1.00 71.62 234 GLN A C 1
ATOM 1897 O O . GLN A 1 234 ? -6.344 -2.656 -24.990 1.00 71.62 234 GLN A O 1
ATOM 1902 N N . LYS A 1 235 ? -6.112 -0.823 -23.737 1.00 75.50 235 LYS A N 1
ATOM 1903 C CA . LYS A 1 235 ? -5.861 0.095 -24.863 1.00 75.50 235 LYS A CA 1
ATOM 1904 C C . LYS A 1 235 ? -4.490 -0.092 -25.533 1.00 75.50 235 LYS A C 1
ATOM 1906 O O . LYS A 1 235 ? -4.189 0.608 -26.497 1.00 75.50 235 LYS A O 1
ATOM 1911 N N . LYS A 1 236 ? -3.636 -0.952 -24.969 1.00 56.31 236 LYS A N 1
ATOM 1912 C CA . LYS A 1 236 ? -2.290 -1.274 -25.469 1.00 56.31 236 LYS A CA 1
ATOM 1913 C C . LYS A 1 236 ? -2.206 -2.645 -26.158 1.00 56.31 236 LYS A C 1
ATOM 1915 O O . LYS A 1 236 ? -1.120 -2.978 -26.628 1.00 56.31 236 LYS A O 1
ATOM 1920 N N . GLN A 1 237 ? -3.299 -3.414 -26.188 1.00 47.94 237 GLN A N 1
ATOM 1921 C CA . GLN A 1 237 ? -3.470 -4.594 -27.050 1.00 47.94 237 GLN A CA 1
ATOM 1922 C C . GLN A 1 237 ? -4.100 -4.175 -28.377 1.00 47.94 237 GLN A C 1
ATOM 1924 O O . GLN A 1 237 ? -3.733 -4.796 -29.396 1.00 47.94 237 GLN A O 1
#

Radius of gyration: 41.94 Å; chains: 1; bounding box: 76×104×96 Å

InterPro domains:
  IPR001623 DnaJ domain [PF00226] (70-121)
  IPR001623 DnaJ domain [PS50076] (59-124)
  IPR001623 DnaJ domain [SM00271] (61-116)
  IPR001623 DnaJ domain [cd06257] (75-112)
  IPR036869 Chaperone J-domain superfamily [G3DSA:1.10.287.110] (65-149)
  IPR036869 Chaperone J-domain superfamily [SSF46565] (72-124)

Foldseek 3Di:
DVVVVVVVVVVVVVVVVVVVVPPPDDDDDDDDDPPVVVVVVVVVVVVVVVVVVVVVVPPPPLPCPPPVVVQLVVLVVVLVVVCVVLPCVVVVPDPCSVVVNVVSVVVSVQSNDPVSVVLVVVVVVLVVVVVVVVVVVVVVVVVVVVVVVVVVVVVVVVVVVVVVVVVVVVVVVVVVVVVVVVVVVVVVPDDDDDDDDDDDDDDDDDDDDDDDPDPVVSVVVVVVSVVVVVVVVVVVD

Sequence (237 aa):
MFFQIVLYLISLVELILLLSSLEFTPYNPVSTTSSLKLHHSTLFNMLFALMTILDSMDSEVDHYLVSDLAVYAYITNAYKSKALELHPDKRPNDPNAHGNFQKLMASYEVLKYKKTRKSFDDLLRVKRGKFQCQSRQEAKQRKMVSDLEERECVALDIGAKQWKEEEIIKEIFDEEIAIFRVMYSKKETTAAGPPRKESKKEGEDSEPKLNNLGCSEFQEFEASVLEKLNKEAQKKQ

Organism: Lithospermum erythrorhizon (NCBI:txid34254)